Protein AF-A0A3P7IYS5-F1 (afdb_monomer_lite)

InterPro domains:
  IPR001278 Arginine-tRNA ligase [PTHR11956] (10-209)
  IPR014729 Rossmann-like alpha/beta/alpha sandwich fold [G3DSA:3.40.50.620] (6-211)
  IPR035684 Arginyl-tRNA synthetase, catalytic core domain [PF00750] (15-209)

Organism: Strongylus vulgaris (NCBI:txid40348)

Sequence (211 aa):
VRPSDSFWNTCSDVDKIRALTDCYVVANKQSKVDEDFRDKVRDTFATMEDCIENNEMSSPVLQLWRDIREISERHLKHFYNMLNIEFDRWQYESSYVTAARRLTAALLKDQIARVAPSGISVVDINGELEEYAVVRRSDHTTLYLSRELACILNRDELFHADRYLYVVDRAQRKHFEALRSILKRIGRVDLAEKVEHVPYGRVKGLSTRYS

pLDDT: mean 88.58, std 9.76, range [36.84, 97.81]

Secondary structure (DSSP, 8-state):
-PPPHHHHHHS-HHHHHHHHHHHHHHHHHHTTT-HHHHHHHHHHHHHHHHHHHTT-TTSHHHHHHHHHHHHHHHHHHHHHHHTT---S----GGGGHHHHHHHHHHHHHTTSSEE-TTS-EEEESTT-TTSEEEEE-TT--B-HHHHHHHHHHHHHHHH--S-EEEEEEGGGHHHHHHHHHHHHHTT-HHHHHHEEEEEEPPPTT--TT--

Foldseek 3Di:
DQPDPVCVVPDDLVVNVVVVVVVVVVLVVCCVPPPVSVVVVVVLQLVLLVCLLVVVCPDPSNVVVVSNVVSVVVVVVVVCVVVVHDDPDDDDLSVQFNVLLVVLVVCVVVVQWDQDPQQFIWGAAPPDPVRIDTQAHNSRGGDPLSSVLSVLVVCCVVPVDQADEAEEAPVCVVSLSNSLRSCVSVVNVVSSVRYHYDHDYDDPPDDPVVD

Radius of gyration: 19.3 Å; chains: 1; bounding box: 45×41×49 Å

Structure (mmCIF, N/CA/C/O backbone):
data_AF-A0A3P7IYS5-F1
#
_entry.id   AF-A0A3P7IYS5-F1
#
loop_
_atom_site.group_PDB
_atom_site.id
_atom_site.type_symbol
_atom_site.label_atom_id
_atom_site.label_alt_id
_atom_site.label_comp_id
_atom_site.label_asym_id
_atom_site.label_entity_id
_atom_site.label_seq_id
_atom_site.pdbx_PDB_ins_code
_atom_site.Cartn_x
_atom_site.Cartn_y
_atom_site.Cartn_z
_atom_site.occupancy
_atom_site.B_iso_or_equiv
_atom_site.auth_seq_id
_atom_site.auth_comp_id
_atom_site.auth_asym_id
_atom_site.auth_atom_id
_atom_site.pdbx_PDB_model_num
ATOM 1 N N . VAL A 1 1 ? 18.835 10.222 -7.347 1.00 55.09 1 VAL A N 1
ATOM 2 C CA . VAL A 1 1 ? 19.530 10.607 -8.596 1.00 55.09 1 VAL A CA 1
ATOM 3 C C . VAL A 1 1 ? 18.527 10.451 -9.724 1.00 55.09 1 VAL A C 1
ATOM 5 O O . VAL A 1 1 ? 18.041 9.346 -9.913 1.00 55.09 1 VAL A O 1
ATOM 8 N N . ARG A 1 2 ? 18.113 11.547 -10.365 1.00 65.69 2 ARG A N 1
ATOM 9 C CA . ARG A 1 2 ? 17.244 11.519 -11.554 1.00 65.69 2 ARG A CA 1
ATOM 10 C C . ARG A 1 2 ? 18.162 11.446 -12.787 1.00 65.69 2 ARG A C 1
ATOM 12 O O . ARG A 1 2 ? 19.151 12.181 -12.791 1.00 65.69 2 ARG A O 1
ATOM 19 N N . PRO A 1 3 ? 17.890 10.598 -13.795 1.00 68.50 3 PRO A N 1
ATOM 20 C CA . PRO A 1 3 ? 18.587 10.673 -15.080 1.00 68.50 3 PRO A CA 1
ATOM 21 C C . PRO A 1 3 ? 18.454 12.075 -15.702 1.00 68.50 3 PRO A C 1
ATOM 23 O O . PRO A 1 3 ? 17.479 12.773 -15.432 1.00 68.50 3 PRO A O 1
ATOM 26 N N . SER A 1 4 ? 19.419 12.511 -16.515 1.00 75.44 4 SER A N 1
ATOM 27 C CA . SER A 1 4 ? 19.348 13.842 -17.140 1.00 75.44 4 SER A CA 1
ATOM 28 C C . SER A 1 4 ? 18.124 13.970 -18.055 1.00 75.44 4 SER A C 1
ATOM 30 O O . SER A 1 4 ? 17.686 12.988 -18.653 1.00 75.44 4 SER A O 1
ATOM 32 N N . ASP A 1 5 ? 17.593 15.184 -18.218 1.00 74.81 5 ASP A N 1
ATOM 33 C CA . ASP A 1 5 ? 16.421 15.409 -19.080 1.00 74.81 5 ASP A CA 1
ATOM 34 C C . ASP A 1 5 ? 16.696 15.039 -20.547 1.00 74.81 5 ASP A C 1
ATOM 36 O O . ASP A 1 5 ? 15.818 14.538 -21.244 1.00 74.81 5 ASP A O 1
ATOM 40 N N . SER A 1 6 ? 17.945 15.198 -21.000 1.00 74.62 6 SER A N 1
ATOM 41 C CA . SER A 1 6 ? 18.384 14.749 -22.327 1.00 74.62 6 SER A CA 1
ATOM 42 C C . SER A 1 6 ? 18.251 13.229 -22.496 1.00 74.62 6 SER A C 1
ATOM 44 O O . SER A 1 6 ? 17.664 12.766 -23.475 1.00 74.62 6 SER A O 1
ATOM 46 N N . PHE A 1 7 ? 18.705 12.445 -21.510 1.00 79.25 7 PHE A N 1
ATOM 47 C CA . PHE A 1 7 ? 18.518 10.990 -21.494 1.00 79.25 7 PHE A CA 1
ATOM 48 C C . PHE A 1 7 ? 17.026 10.629 -21.439 1.00 79.25 7 PHE A C 1
ATOM 50 O O . PHE A 1 7 ? 16.536 9.804 -22.209 1.00 79.25 7 PHE A O 1
ATOM 57 N N . TRP A 1 8 ? 16.275 11.298 -20.563 1.00 77.81 8 TRP A N 1
ATOM 58 C CA . TRP A 1 8 ? 14.856 11.023 -20.359 1.00 77.81 8 TRP A CA 1
ATOM 59 C C . TRP A 1 8 ? 14.007 11.259 -21.612 1.00 77.81 8 TRP A C 1
ATOM 61 O O . TRP A 1 8 ? 13.049 10.530 -21.851 1.00 77.81 8 TRP A O 1
ATOM 71 N N . ASN A 1 9 ? 14.359 12.235 -22.444 1.00 77.88 9 ASN A N 1
ATOM 72 C CA . ASN A 1 9 ? 13.570 12.569 -23.629 1.00 77.88 9 ASN A CA 1
ATOM 73 C C . ASN A 1 9 ? 13.948 11.759 -24.879 1.00 77.88 9 ASN A C 1
ATOM 75 O O . ASN A 1 9 ? 13.177 11.741 -25.833 1.00 77.88 9 ASN A O 1
ATOM 79 N N . THR A 1 10 ? 15.099 11.080 -24.886 1.00 79.38 10 THR A N 1
ATOM 80 C CA . THR A 1 10 ? 15.628 10.389 -26.080 1.00 79.38 10 THR A CA 1
ATOM 81 C C . THR A 1 10 ? 15.617 8.864 -25.981 1.00 79.38 10 THR A C 1
ATOM 83 O O . THR A 1 10 ? 15.619 8.186 -27.006 1.00 79.38 10 THR A O 1
ATOM 86 N N . CYS A 1 11 ? 15.583 8.305 -24.770 1.00 79.25 11 CYS A N 1
ATOM 87 C CA . CYS A 1 11 ? 15.654 6.860 -24.554 1.00 79.25 11 CYS A CA 1
ATOM 88 C C . CYS A 1 11 ? 14.301 6.141 -24.677 1.00 79.25 11 CYS A C 1
ATOM 90 O O . CYS A 1 11 ? 13.237 6.732 -24.478 1.00 79.25 11 CYS A O 1
ATOM 92 N N . SER A 1 12 ? 14.346 4.832 -24.954 1.00 84.94 12 SER A N 1
ATOM 93 C CA . SER A 1 12 ? 13.158 3.970 -24.951 1.00 84.94 12 SER A CA 1
ATOM 94 C C . SER A 1 12 ? 12.599 3.777 -23.533 1.00 84.94 12 SER A C 1
ATOM 96 O O . SER A 1 12 ? 13.316 3.943 -22.543 1.00 84.94 12 SER A O 1
ATOM 98 N N . ASP A 1 13 ? 11.331 3.371 -23.409 1.00 83.25 13 ASP A N 1
ATOM 99 C CA . ASP A 1 13 ? 10.724 3.062 -22.102 1.00 83.25 13 ASP A CA 1
ATOM 100 C C . ASP A 1 13 ? 11.500 1.957 -21.353 1.00 83.25 13 ASP A C 1
ATOM 102 O O . ASP A 1 13 ? 11.668 2.031 -20.136 1.00 83.25 13 ASP A O 1
ATOM 106 N N . VAL A 1 14 ? 12.051 0.972 -22.073 1.00 84.62 14 VAL A N 1
ATOM 107 C CA . VAL A 1 14 ? 12.866 -0.108 -21.488 1.00 84.62 14 VAL A CA 1
ATOM 108 C C . VAL A 1 14 ? 14.170 0.435 -20.900 1.00 84.62 14 VAL A C 1
ATOM 110 O O . VAL A 1 14 ? 14.548 0.060 -19.789 1.00 84.62 14 VAL A O 1
ATOM 113 N N . ASP A 1 15 ? 14.845 1.343 -21.605 1.00 87.38 15 ASP A N 1
ATOM 114 C CA . ASP A 1 15 ? 16.095 1.945 -21.128 1.00 87.38 15 ASP A CA 1
ATOM 115 C C . ASP A 1 15 ? 15.858 2.853 -19.917 1.00 87.38 15 ASP A C 1
ATOM 117 O O . ASP A 1 15 ? 16.645 2.843 -18.968 1.00 87.38 15 ASP A O 1
ATOM 121 N N . LYS A 1 16 ? 14.731 3.576 -19.894 1.00 87.81 16 LYS A N 1
ATOM 122 C CA . LYS A 1 16 ? 14.312 4.361 -18.724 1.00 87.81 16 LYS A CA 1
ATOM 123 C C . LYS A 1 16 ? 14.072 3.467 -17.512 1.00 87.81 16 LYS A C 1
ATOM 125 O O . LYS A 1 16 ? 14.557 3.780 -16.430 1.00 87.81 16 LYS A O 1
ATOM 130 N N . ILE A 1 17 ? 13.381 2.337 -17.679 1.00 87.31 17 ILE A N 1
ATOM 131 C CA . ILE A 1 17 ? 13.124 1.383 -16.585 1.00 87.31 17 ILE A CA 1
ATOM 132 C C . ILE A 1 17 ? 14.425 0.772 -16.053 1.00 87.31 17 ILE A C 1
ATOM 134 O O . ILE A 1 17 ? 14.589 0.646 -14.836 1.00 87.31 17 ILE A O 1
ATOM 138 N N . ARG A 1 18 ? 15.381 0.446 -16.930 1.00 87.69 18 ARG A N 1
ATOM 139 C CA . ARG A 1 18 ? 16.719 -0.007 -16.511 1.00 87.69 18 ARG A CA 1
ATOM 140 C C . ARG A 1 18 ? 17.441 1.062 -15.694 1.00 87.69 18 ARG A C 1
ATOM 142 O O . ARG A 1 18 ? 17.847 0.784 -14.572 1.00 87.69 18 ARG A O 1
ATOM 149 N N . ALA A 1 19 ? 17.491 2.300 -16.185 1.00 88.31 19 ALA A N 1
ATOM 150 C CA . ALA A 1 19 ? 18.117 3.403 -15.456 1.00 88.31 19 ALA A CA 1
ATOM 151 C C . ALA A 1 19 ? 17.454 3.662 -14.088 1.00 88.31 19 ALA A C 1
ATOM 153 O O . ALA A 1 19 ? 18.141 3.930 -13.101 1.00 88.31 19 ALA A O 1
ATOM 154 N N . LEU A 1 20 ? 16.123 3.548 -13.998 1.00 89.19 20 LEU A N 1
ATOM 155 C CA . LEU A 1 20 ? 15.392 3.638 -12.729 1.00 89.19 20 LEU A CA 1
ATOM 156 C C . LEU A 1 20 ? 15.755 2.493 -11.774 1.00 89.19 20 LEU A C 1
ATOM 158 O O . LEU A 1 20 ? 15.897 2.719 -10.571 1.00 89.19 20 LEU A O 1
ATOM 162 N N . THR A 1 21 ? 15.950 1.285 -12.305 1.00 87.81 21 THR A N 1
ATOM 163 C CA . THR A 1 21 ? 16.401 0.118 -11.532 1.00 87.81 21 THR A CA 1
ATOM 164 C C . THR A 1 21 ? 17.802 0.347 -10.961 1.00 87.81 21 THR A C 1
ATOM 166 O O . THR A 1 21 ? 18.026 0.120 -9.771 1.00 87.81 21 THR A O 1
ATOM 169 N N . ASP A 1 22 ? 18.724 0.893 -11.754 1.00 88.44 22 ASP A N 1
ATOM 170 C CA . ASP A 1 22 ? 20.076 1.229 -11.294 1.00 88.44 22 ASP A CA 1
ATOM 171 C C . ASP A 1 22 ? 20.045 2.310 -10.207 1.00 88.44 22 ASP A C 1
ATOM 173 O O . ASP A 1 22 ? 20.678 2.178 -9.153 1.00 88.44 22 ASP A O 1
ATOM 177 N N . CYS A 1 23 ? 19.234 3.355 -10.411 1.00 88.44 23 CYS A N 1
ATOM 178 C CA . CYS A 1 23 ? 19.017 4.401 -9.415 1.00 88.44 23 CYS A CA 1
ATOM 179 C C . CYS A 1 23 ? 18.471 3.829 -8.099 1.00 88.44 23 CYS A C 1
ATOM 181 O O . CYS A 1 23 ? 18.906 4.249 -7.026 1.00 88.44 23 CYS A O 1
ATOM 183 N N . TYR A 1 24 ? 17.559 2.854 -8.165 1.00 87.62 24 TYR A N 1
ATOM 184 C CA . TYR A 1 24 ? 17.029 2.155 -6.994 1.00 87.62 24 TYR A CA 1
ATOM 185 C C . TYR A 1 24 ? 18.118 1.369 -6.248 1.00 87.62 24 TYR A C 1
ATOM 187 O O . TYR A 1 24 ? 18.189 1.427 -5.018 1.00 87.62 24 TYR A O 1
ATOM 195 N N . VAL A 1 25 ? 19.010 0.671 -6.959 1.00 88.88 25 VAL A N 1
ATOM 196 C CA . VAL A 1 25 ? 20.136 -0.051 -6.340 1.00 88.88 25 VAL A CA 1
ATOM 197 C C . VAL A 1 25 ? 21.086 0.917 -5.632 1.00 88.88 25 VAL A C 1
ATOM 199 O O . VAL A 1 25 ? 21.465 0.670 -4.483 1.00 88.88 25 VAL A O 1
ATOM 202 N N . VAL A 1 26 ? 21.439 2.031 -6.277 1.00 89.94 26 VAL A N 1
ATOM 203 C CA . VAL A 1 26 ? 22.302 3.068 -5.687 1.00 89.94 26 VAL A CA 1
ATOM 204 C C . VAL A 1 26 ? 21.643 3.691 -4.456 1.00 89.94 26 VAL A C 1
ATOM 206 O O . VAL A 1 26 ? 22.261 3.739 -3.392 1.00 89.94 26 VAL A O 1
ATOM 209 N N . ALA A 1 27 ? 20.373 4.094 -4.557 1.00 89.44 27 ALA A N 1
ATOM 210 C CA . ALA A 1 27 ? 19.628 4.688 -3.448 1.00 89.44 27 ALA A CA 1
ATOM 211 C C . ALA A 1 27 ? 19.523 3.739 -2.241 1.00 89.44 27 ALA A C 1
ATOM 213 O O . ALA A 1 27 ? 19.708 4.166 -1.103 1.00 89.44 27 ALA A O 1
ATOM 214 N N . ASN A 1 28 ? 19.305 2.440 -2.469 1.00 87.81 28 ASN A N 1
ATOM 215 C CA . ASN A 1 28 ? 19.278 1.442 -1.396 1.00 87.81 28 ASN A CA 1
ATOM 216 C C . ASN A 1 28 ? 20.629 1.244 -0.709 1.00 87.81 28 ASN A C 1
ATOM 218 O O . ASN A 1 28 ? 20.665 0.951 0.486 1.00 87.81 28 ASN A O 1
ATOM 222 N N . LYS A 1 29 ? 21.740 1.341 -1.450 1.00 90.25 29 LYS A N 1
ATOM 223 C CA . LYS A 1 29 ? 23.082 1.285 -0.855 1.00 90.25 29 LYS A CA 1
ATOM 224 C C . LYS A 1 29 ? 23.323 2.526 0.006 1.00 90.25 29 LYS A C 1
ATOM 226 O O . LYS A 1 29 ? 23.694 2.369 1.165 1.00 90.25 29 LYS A O 1
ATOM 231 N N . GLN A 1 30 ? 23.016 3.715 -0.518 1.00 90.12 30 GLN A N 1
ATOM 232 C CA . GLN A 1 30 ? 23.165 4.986 0.201 1.00 90.12 30 GLN A CA 1
ATOM 233 C C . GLN A 1 30 ? 22.320 5.016 1.482 1.00 90.12 30 GLN A C 1
ATOM 235 O O . GLN A 1 30 ? 22.827 5.318 2.556 1.00 90.12 30 GLN A O 1
ATOM 240 N N . SER A 1 31 ? 21.061 4.577 1.402 1.00 88.81 31 SER A N 1
ATOM 241 C CA . SER A 1 31 ? 20.134 4.530 2.539 1.00 88.81 31 SER A CA 1
ATOM 242 C C . SER A 1 31 ? 20.607 3.654 3.707 1.00 88.81 31 SER A C 1
ATOM 244 O O . SER A 1 31 ? 20.029 3.747 4.786 1.00 88.81 31 SER A O 1
ATOM 246 N N . LYS A 1 32 ? 21.594 2.770 3.528 1.00 89.00 32 LYS A N 1
ATOM 247 C CA . LYS A 1 32 ? 22.133 1.948 4.626 1.00 89.00 32 LYS A CA 1
ATOM 248 C C . LYS A 1 32 ? 23.247 2.634 5.405 1.00 89.00 32 LYS A C 1
ATOM 250 O O . LYS A 1 32 ? 23.529 2.204 6.518 1.00 89.00 32 LYS A O 1
ATOM 255 N N . VAL A 1 33 ? 23.900 3.625 4.805 1.00 92.69 33 VAL A N 1
ATOM 256 C CA . VAL A 1 33 ? 25.143 4.212 5.324 1.00 92.69 33 VAL A CA 1
ATOM 257 C C . VAL A 1 33 ? 25.028 5.707 5.608 1.00 92.69 33 VAL A C 1
ATOM 259 O O . VAL A 1 33 ? 25.831 6.226 6.371 1.00 92.69 33 VAL A O 1
ATOM 262 N N . ASP A 1 34 ? 24.041 6.386 5.024 1.00 93.69 34 ASP A N 1
ATOM 263 C CA . ASP A 1 34 ? 23.877 7.838 5.087 1.00 93.69 34 ASP A CA 1
ATOM 264 C C . ASP A 1 34 ? 22.526 8.191 5.733 1.00 93.69 34 ASP A C 1
ATOM 266 O O . ASP A 1 34 ? 21.453 7.890 5.198 1.00 93.69 34 ASP A O 1
ATOM 270 N N . GLU A 1 35 ? 22.584 8.775 6.930 1.00 92.88 35 GLU A N 1
ATOM 271 C CA . GLU A 1 35 ? 21.407 9.179 7.700 1.00 92.88 35 GLU A CA 1
ATOM 272 C C . GLU A 1 35 ? 20.718 10.411 7.114 1.00 92.88 35 GLU A C 1
ATOM 274 O O . GLU A 1 35 ? 19.506 10.365 6.903 1.00 92.88 35 GLU A O 1
ATOM 279 N N . ASP A 1 36 ? 21.481 11.430 6.717 1.00 93.88 36 ASP A N 1
ATOM 280 C CA . ASP A 1 36 ? 20.956 12.637 6.070 1.00 93.88 36 ASP A CA 1
ATOM 281 C C . ASP A 1 36 ? 20.210 12.296 4.776 1.00 93.88 36 ASP A C 1
ATOM 283 O O . ASP A 1 36 ? 19.187 12.898 4.439 1.00 93.88 36 ASP A O 1
ATOM 287 N N . PHE A 1 37 ? 20.708 11.309 4.026 1.00 91.62 37 PHE A N 1
ATOM 288 C CA . PHE A 1 37 ? 20.013 10.802 2.848 1.00 91.62 37 PHE A CA 1
ATOM 289 C C . PHE A 1 37 ? 18.669 10.159 3.208 1.00 91.62 37 PHE A C 1
ATOM 291 O O . PHE A 1 37 ? 17.676 10.406 2.519 1.00 91.62 37 PHE A O 1
ATOM 298 N N . ARG A 1 38 ? 18.606 9.354 4.278 1.00 91.06 38 ARG A N 1
ATOM 299 C CA . ARG A 1 38 ? 17.346 8.740 4.737 1.00 91.06 38 ARG A CA 1
ATOM 300 C C . ARG A 1 38 ? 16.329 9.787 5.169 1.00 91.06 38 ARG A C 1
ATOM 302 O O . ARG A 1 38 ? 15.160 9.660 4.803 1.00 91.06 38 ARG A O 1
ATOM 309 N N . ASP A 1 39 ? 16.765 10.806 5.901 1.00 90.56 39 ASP A N 1
ATOM 310 C CA . ASP A 1 39 ? 15.886 11.884 6.348 1.00 90.56 39 ASP A CA 1
ATOM 311 C C . ASP A 1 39 ? 15.339 12.674 5.157 1.00 90.56 39 ASP A C 1
ATOM 313 O O . ASP A 1 39 ? 14.125 12.816 5.027 1.00 90.56 39 ASP A O 1
ATOM 317 N N . LYS A 1 40 ? 16.188 13.032 4.185 1.00 91.69 40 LYS A N 1
ATOM 318 C CA . LYS A 1 40 ? 15.736 13.670 2.935 1.00 91.69 40 LYS A CA 1
ATOM 319 C C . LYS A 1 40 ? 14.719 12.825 2.172 1.00 91.69 40 LYS A C 1
ATOM 321 O O . LYS A 1 40 ? 13.771 13.372 1.611 1.00 91.69 40 LYS A O 1
ATOM 326 N N . VAL A 1 41 ? 14.899 11.502 2.122 1.00 90.81 41 VAL A N 1
ATOM 327 C CA . VAL A 1 41 ? 13.937 10.591 1.478 1.00 90.81 41 VAL A CA 1
ATOM 328 C C . VAL A 1 41 ? 12.599 10.600 2.219 1.00 90.81 41 VAL A C 1
ATOM 330 O O . VAL A 1 41 ? 11.556 10.678 1.566 1.00 90.81 41 VAL A O 1
ATOM 333 N N . ARG A 1 42 ? 12.617 10.550 3.556 1.00 88.88 42 ARG A N 1
ATOM 334 C CA . ARG A 1 42 ? 11.405 10.623 4.384 1.00 88.88 42 ARG A CA 1
ATOM 335 C C . ARG A 1 42 ? 10.666 11.942 4.162 1.00 88.88 42 ARG A C 1
ATOM 337 O O . ARG A 1 42 ? 9.476 11.916 3.860 1.00 88.88 42 ARG A O 1
ATOM 344 N N . ASP A 1 43 ? 11.376 13.062 4.219 1.00 91.19 43 ASP A N 1
ATOM 345 C CA . ASP A 1 43 ? 10.795 14.400 4.076 1.00 91.19 43 ASP A CA 1
ATOM 346 C C . ASP A 1 43 ? 10.244 14.630 2.661 1.00 91.19 43 ASP A C 1
ATOM 348 O O . ASP A 1 43 ? 9.160 15.191 2.482 1.00 91.19 43 ASP A O 1
ATOM 352 N N . THR A 1 44 ? 10.947 14.123 1.640 1.00 91.56 44 THR A N 1
ATOM 353 C CA . THR A 1 44 ? 10.467 14.149 0.250 1.00 91.56 44 THR A CA 1
ATOM 354 C C . THR A 1 44 ? 9.174 13.350 0.110 1.00 91.56 44 THR A C 1
ATOM 356 O O . THR A 1 44 ? 8.226 13.822 -0.512 1.00 91.56 44 THR A O 1
ATOM 359 N N . PHE A 1 45 ? 9.107 12.152 0.697 1.00 90.94 45 PHE A N 1
ATOM 360 C CA . PHE A 1 45 ? 7.914 11.308 0.637 1.00 90.94 45 PHE A CA 1
ATOM 361 C C . PHE A 1 45 ? 6.719 11.934 1.367 1.00 90.94 45 PHE A C 1
ATOM 363 O O . PHE A 1 45 ? 5.616 11.934 0.821 1.00 90.94 45 PHE A O 1
ATOM 370 N N . ALA A 1 46 ? 6.940 12.514 2.549 1.00 89.25 46 ALA A N 1
ATOM 371 C CA . ALA A 1 46 ? 5.908 13.241 3.284 1.00 89.25 46 ALA A CA 1
ATOM 372 C C . ALA A 1 46 ? 5.362 14.419 2.465 1.00 89.25 46 ALA A C 1
ATOM 374 O O . ALA A 1 46 ? 4.156 14.504 2.237 1.00 89.25 46 ALA A O 1
ATOM 375 N N . THR A 1 47 ? 6.259 15.235 1.902 1.00 91.38 47 THR A N 1
ATOM 376 C CA . THR A 1 47 ? 5.896 16.358 1.024 1.00 91.38 47 THR A CA 1
ATOM 377 C C . THR A 1 47 ? 5.081 15.893 -0.185 1.00 91.38 47 THR A C 1
ATOM 379 O O . THR A 1 47 ? 4.092 16.522 -0.553 1.00 91.38 47 THR A O 1
ATOM 382 N N . MET A 1 48 ? 5.460 14.773 -0.810 1.00 91.38 48 MET A N 1
ATOM 383 C CA . MET A 1 48 ? 4.711 14.219 -1.940 1.00 91.38 48 MET A CA 1
ATOM 384 C C . MET A 1 48 ? 3.283 13.826 -1.553 1.00 91.38 48 MET A C 1
ATOM 386 O O . MET A 1 48 ? 2.359 14.115 -2.311 1.00 91.38 48 MET A O 1
ATOM 390 N N . GLU A 1 49 ? 3.088 13.164 -0.408 1.00 89.12 49 GLU A N 1
ATOM 391 C CA . GLU A 1 49 ? 1.741 12.816 0.054 1.00 89.12 49 GLU A CA 1
ATOM 392 C C . GLU A 1 49 ? 0.898 14.059 0.371 1.00 89.12 49 GLU A C 1
ATOM 394 O O . GLU A 1 49 ? -0.284 14.080 0.031 1.00 89.12 49 GLU A O 1
ATOM 399 N N . ASP A 1 50 ? 1.496 15.089 0.972 1.00 88.81 50 ASP A N 1
ATOM 400 C CA . ASP A 1 50 ? 0.807 16.345 1.289 1.00 88.81 50 ASP A CA 1
ATOM 401 C C . ASP A 1 50 ? 0.372 17.081 0.021 1.00 88.81 50 ASP A C 1
ATOM 403 O O . ASP A 1 50 ? -0.776 17.510 -0.093 1.00 88.81 50 ASP A O 1
ATOM 407 N N . CYS A 1 51 ? 1.246 17.154 -0.983 1.00 89.81 51 CYS A N 1
ATOM 408 C CA . CYS A 1 51 ? 0.884 17.709 -2.281 1.00 89.81 51 CYS A CA 1
ATOM 409 C C . CYS A 1 51 ? -0.226 16.892 -2.967 1.00 89.81 51 CYS A C 1
ATOM 411 O O . CYS A 1 51 ? -1.126 17.479 -3.564 1.00 89.81 51 CYS A O 1
ATOM 413 N N . ILE A 1 52 ? -0.208 15.555 -2.872 1.00 86.94 52 ILE A N 1
ATOM 414 C CA . ILE A 1 52 ? -1.292 14.706 -3.401 1.00 86.94 52 ILE A CA 1
ATOM 415 C C . ILE A 1 52 ? -2.614 15.009 -2.685 1.00 86.94 52 ILE A C 1
ATOM 417 O O . ILE A 1 52 ? -3.647 15.130 -3.341 1.00 86.94 52 ILE A O 1
ATOM 421 N N . GLU A 1 53 ? -2.597 15.154 -1.359 1.00 85.25 53 GLU A N 1
ATOM 422 C CA . GLU A 1 53 ? -3.797 15.464 -0.578 1.00 85.25 53 GLU A CA 1
ATOM 423 C C . GLU A 1 53 ? -4.381 16.839 -0.925 1.00 85.25 53 GLU A C 1
ATOM 425 O O . GLU A 1 53 ? -5.597 16.962 -1.078 1.00 85.25 53 GLU A O 1
ATOM 430 N N . ASN A 1 54 ? -3.521 17.841 -1.113 1.00 86.81 54 ASN A N 1
ATOM 431 C CA . ASN A 1 54 ? -3.911 19.211 -1.454 1.00 86.81 54 ASN A CA 1
ATOM 432 C C . ASN A 1 54 ? -4.132 19.432 -2.962 1.00 86.81 54 ASN A C 1
ATOM 434 O O . ASN A 1 54 ? -4.438 20.546 -3.383 1.00 86.81 54 ASN A O 1
ATOM 438 N N . ASN A 1 55 ? -4.004 18.382 -3.785 1.00 84.69 55 ASN A N 1
ATOM 439 C CA . ASN A 1 55 ? -4.102 18.443 -5.247 1.00 84.69 55 ASN A CA 1
ATOM 440 C C . ASN A 1 55 ? -3.070 19.396 -5.904 1.00 84.69 55 ASN A C 1
ATOM 442 O O . ASN A 1 55 ? -3.295 19.958 -6.979 1.00 84.69 55 ASN A O 1
ATOM 446 N N . GLU A 1 56 ? -1.904 19.559 -5.279 1.00 87.38 56 GLU A N 1
ATOM 447 C CA . GLU A 1 56 ? -0.798 20.409 -5.724 1.00 87.38 56 GLU A CA 1
ATOM 448 C C . GLU A 1 56 ? 0.192 19.628 -6.601 1.00 87.38 56 GLU A C 1
ATOM 450 O O . GLU A 1 56 ? 1.297 19.267 -6.204 1.00 87.38 56 GLU A O 1
ATOM 455 N N . MET A 1 57 ? -0.197 19.360 -7.846 1.00 81.56 57 MET A N 1
ATOM 456 C CA . MET A 1 57 ? 0.560 18.469 -8.741 1.00 81.56 57 MET A CA 1
ATOM 457 C C . MET A 1 57 ? 1.698 19.151 -9.527 1.00 81.56 57 MET A C 1
ATOM 459 O O . MET A 1 57 ? 2.251 18.550 -10.450 1.00 81.56 57 MET A O 1
ATOM 463 N N . SER A 1 58 ? 2.040 20.404 -9.211 1.00 84.00 58 SER A N 1
ATOM 464 C CA . SER A 1 58 ? 2.982 21.227 -9.990 1.00 84.00 58 SER A CA 1
ATOM 465 C C . SER A 1 58 ? 4.457 21.003 -9.643 1.00 84.00 58 SER A C 1
ATOM 467 O O . SER A 1 58 ? 5.322 21.390 -10.429 1.00 84.00 58 SER A O 1
ATOM 469 N N . SER A 1 59 ? 4.765 20.362 -8.510 1.00 87.81 59 SER A N 1
ATOM 470 C CA . SER A 1 59 ? 6.147 20.126 -8.075 1.00 87.81 59 SER A CA 1
ATOM 471 C C . SER A 1 59 ? 6.935 19.263 -9.078 1.00 87.81 59 SER A C 1
ATOM 473 O O . SER A 1 59 ? 6.431 18.217 -9.503 1.00 87.81 59 SER A O 1
ATOM 475 N N . PRO A 1 60 ? 8.202 19.605 -9.402 1.00 86.38 60 PRO A N 1
ATOM 476 C CA . PRO A 1 60 ? 9.061 18.788 -10.266 1.00 86.38 60 PRO A CA 1
ATOM 477 C C . PRO A 1 60 ? 9.225 17.336 -9.792 1.00 86.38 60 PRO A C 1
ATOM 479 O O . PRO A 1 60 ? 9.429 16.432 -10.603 1.00 86.38 60 PRO A O 1
ATOM 482 N N . VAL A 1 61 ? 9.125 17.100 -8.478 1.00 87.69 61 VAL A N 1
ATOM 483 C CA . VAL A 1 61 ? 9.197 15.756 -7.884 1.00 87.69 61 VAL A CA 1
ATOM 484 C C . VAL A 1 61 ? 7.957 14.936 -8.242 1.00 87.69 61 VAL A C 1
ATOM 486 O O . VAL A 1 61 ? 8.078 13.777 -8.637 1.00 87.69 61 VAL A O 1
ATOM 489 N N . LEU A 1 62 ? 6.766 15.538 -8.160 1.00 89.25 62 LEU A N 1
ATOM 490 C CA . LEU A 1 62 ? 5.517 14.874 -8.532 1.00 89.25 62 LEU A CA 1
ATOM 491 C C . LEU A 1 62 ? 5.400 14.665 -10.040 1.00 89.25 62 LEU A C 1
ATOM 493 O O . LEU A 1 62 ? 4.884 13.634 -10.461 1.00 89.25 62 LEU A O 1
ATOM 497 N N . GLN A 1 63 ? 5.911 15.597 -10.847 1.00 88.56 63 GLN A N 1
ATOM 498 C CA . GLN A 1 63 ? 6.003 15.413 -12.297 1.00 88.56 63 GLN A CA 1
ATOM 499 C C . GLN A 1 63 ? 6.865 14.195 -12.636 1.00 88.56 63 GLN A C 1
ATOM 501 O O . GLN A 1 63 ? 6.393 13.284 -13.308 1.00 88.56 63 GLN A O 1
ATOM 506 N N . LEU A 1 64 ? 8.073 14.105 -12.067 1.00 87.62 64 LEU A N 1
ATOM 507 C CA . LEU A 1 64 ? 8.933 12.935 -12.254 1.00 87.62 64 LEU A CA 1
ATOM 508 C C . LEU A 1 64 ? 8.246 11.638 -11.801 1.00 87.62 64 LEU A C 1
ATOM 510 O O . LEU A 1 64 ? 8.332 10.620 -12.483 1.00 87.62 64 LEU A O 1
ATOM 514 N N . TRP A 1 65 ? 7.566 11.658 -10.653 1.00 90.50 65 TRP A N 1
ATOM 515 C CA . TRP A 1 65 ? 6.824 10.497 -10.159 1.00 90.50 65 TRP A CA 1
ATOM 516 C C . TRP A 1 65 ? 5.722 10.054 -11.133 1.00 90.50 65 TRP A C 1
ATOM 518 O O . TRP A 1 65 ? 5.577 8.854 -11.383 1.00 90.50 65 TRP A O 1
ATOM 528 N N . ARG A 1 66 ? 4.974 11.002 -11.713 1.00 89.06 66 ARG A N 1
ATOM 529 C CA . ARG A 1 66 ? 3.956 10.717 -12.734 1.00 89.06 66 ARG A CA 1
ATOM 530 C C . ARG A 1 66 ? 4.576 10.103 -13.979 1.00 89.06 66 ARG A C 1
ATOM 532 O O . ARG A 1 66 ? 4.102 9.057 -14.409 1.00 89.06 66 ARG A O 1
ATOM 539 N N . ASP A 1 67 ? 5.662 10.681 -14.484 1.00 88.31 67 ASP A N 1
ATOM 540 C CA . ASP A 1 67 ? 6.349 10.166 -15.669 1.00 88.31 67 ASP A CA 1
ATOM 541 C C . ASP A 1 67 ? 6.832 8.725 -15.444 1.00 88.31 67 ASP A C 1
ATOM 543 O O . ASP A 1 67 ? 6.604 7.843 -16.272 1.00 88.31 67 ASP A O 1
ATOM 547 N N . ILE A 1 68 ? 7.450 8.459 -14.284 1.00 89.75 68 ILE A N 1
ATOM 548 C CA . ILE A 1 68 ? 7.887 7.112 -13.886 1.00 89.75 68 ILE A CA 1
ATOM 549 C C . ILE A 1 68 ? 6.700 6.145 -13.863 1.00 89.75 68 ILE A C 1
ATOM 551 O O . ILE A 1 68 ? 6.805 5.024 -14.371 1.00 89.75 68 ILE A O 1
ATOM 555 N N . ARG A 1 69 ? 5.574 6.561 -13.275 1.00 89.81 69 ARG A N 1
ATOM 556 C CA . ARG A 1 69 ? 4.368 5.736 -13.179 1.00 89.81 69 ARG A CA 1
ATOM 557 C C . ARG A 1 69 ? 3.792 5.424 -14.558 1.00 89.81 69 ARG A C 1
ATOM 559 O O . ARG A 1 69 ? 3.487 4.265 -14.818 1.00 89.81 69 ARG A O 1
ATOM 566 N N . GLU A 1 70 ? 3.674 6.419 -15.431 1.00 90.31 70 GLU A N 1
ATOM 567 C CA . GLU A 1 70 ? 3.135 6.252 -16.784 1.00 90.31 70 GLU A CA 1
ATOM 568 C C . GLU A 1 70 ? 4.001 5.303 -17.623 1.00 90.31 70 GLU A C 1
ATOM 570 O O . GLU A 1 70 ? 3.476 4.388 -18.258 1.00 90.31 70 GLU A O 1
ATOM 575 N N . ILE A 1 71 ? 5.329 5.452 -17.572 1.00 91.19 71 ILE A N 1
ATOM 576 C CA . ILE A 1 71 ? 6.266 4.547 -18.258 1.00 91.19 71 ILE A CA 1
ATOM 577 C C . ILE A 1 71 ? 6.148 3.119 -17.711 1.00 91.19 71 ILE A C 1
ATOM 579 O O . ILE A 1 71 ? 6.071 2.159 -18.480 1.00 91.19 71 ILE A O 1
ATOM 583 N N . SER A 1 72 ? 6.099 2.970 -16.384 1.00 90.44 72 SER A N 1
ATOM 584 C CA . SER A 1 72 ? 5.967 1.659 -15.734 1.00 90.44 72 SER A CA 1
ATOM 585 C C . SER A 1 72 ? 4.657 0.974 -16.119 1.00 90.44 72 SER A C 1
ATOM 587 O O . SER A 1 72 ? 4.639 -0.218 -16.417 1.00 90.44 72 SER A O 1
ATOM 589 N N . GLU A 1 73 ? 3.560 1.726 -16.164 1.00 91.31 73 GLU A N 1
ATOM 590 C CA . GLU A 1 73 ? 2.257 1.218 -16.577 1.00 91.31 73 GLU A CA 1
ATOM 591 C C . GLU A 1 73 ? 2.246 0.778 -18.041 1.00 91.31 73 GLU A C 1
ATOM 593 O O . GLU A 1 73 ? 1.780 -0.324 -18.332 1.00 91.31 73 GLU A O 1
ATOM 598 N N . ARG A 1 74 ? 2.780 1.593 -18.964 1.00 90.75 74 ARG A N 1
ATOM 599 C CA . ARG A 1 74 ? 2.885 1.210 -20.383 1.00 90.75 74 ARG A CA 1
ATOM 600 C C . ARG A 1 74 ? 3.674 -0.083 -20.550 1.00 90.75 74 ARG A C 1
ATOM 602 O O . ARG A 1 74 ? 3.241 -0.977 -21.276 1.00 90.75 74 ARG A O 1
ATOM 609 N N . HIS A 1 75 ? 4.799 -0.200 -19.847 1.00 90.56 75 HIS A N 1
ATOM 610 C CA . HIS A 1 75 ? 5.621 -1.401 -19.880 1.00 90.56 75 HIS A CA 1
ATOM 611 C C . HIS A 1 75 ? 4.886 -2.630 -19.333 1.00 90.56 75 HIS A C 1
ATOM 613 O O . HIS A 1 75 ? 4.887 -3.676 -19.981 1.00 90.56 75 HIS A O 1
ATOM 619 N N . LEU A 1 76 ? 4.207 -2.507 -18.187 1.00 91.50 76 LEU A N 1
ATOM 620 C CA . LEU A 1 76 ? 3.427 -3.602 -17.607 1.00 91.50 76 LEU A CA 1
ATOM 621 C C . LEU A 1 76 ? 2.267 -4.018 -18.517 1.00 91.50 76 LEU A C 1
ATOM 623 O O . LEU A 1 76 ? 2.077 -5.209 -18.738 1.00 91.50 76 LEU A O 1
ATOM 627 N N . LYS A 1 77 ? 1.523 -3.064 -19.091 1.00 92.38 77 LYS A N 1
ATOM 628 C CA . LYS A 1 77 ? 0.448 -3.348 -20.055 1.00 92.38 77 LYS A CA 1
ATOM 629 C C . LYS A 1 77 ? 0.964 -4.132 -21.257 1.00 92.38 77 LYS A C 1
ATOM 631 O O . LYS A 1 77 ? 0.355 -5.126 -21.639 1.00 92.38 77 LYS A O 1
ATOM 636 N N . HIS A 1 78 ? 2.104 -3.724 -21.816 1.00 91.00 78 HIS A N 1
ATOM 637 C CA . HIS A 1 78 ? 2.739 -4.460 -22.906 1.00 91.00 78 HIS A CA 1
ATOM 638 C C . HIS A 1 78 ? 3.129 -5.884 -22.482 1.00 91.00 78 HIS A C 1
ATOM 640 O O . HIS A 1 78 ? 2.797 -6.839 -23.179 1.00 91.00 78 HIS A O 1
ATOM 646 N N . PHE A 1 79 ? 3.770 -6.033 -21.319 1.00 92.06 79 PHE A N 1
ATOM 647 C CA . PHE A 1 79 ? 4.189 -7.329 -20.785 1.00 92.06 79 PHE A CA 1
ATOM 648 C C . PHE A 1 79 ? 3.010 -8.287 -20.557 1.00 92.06 79 PHE A C 1
ATOM 650 O O . PHE A 1 79 ? 3.059 -9.433 -20.996 1.00 92.06 79 PHE A O 1
ATOM 657 N N . TYR A 1 80 ? 1.932 -7.829 -19.917 1.00 94.75 80 TYR A N 1
ATOM 658 C CA . TYR A 1 80 ? 0.751 -8.662 -19.681 1.00 94.75 80 TYR A CA 1
ATOM 659 C C . TYR A 1 80 ? 0.028 -9.031 -20.978 1.00 94.75 80 TYR A C 1
ATOM 661 O O . TYR A 1 80 ? -0.383 -10.179 -21.132 1.00 94.75 80 TYR A O 1
ATOM 669 N N . ASN A 1 81 ? -0.029 -8.118 -21.951 1.00 94.31 81 ASN A N 1
ATOM 670 C CA . ASN A 1 81 ? -0.596 -8.415 -23.263 1.00 94.31 81 ASN A CA 1
ATOM 671 C C . ASN A 1 81 ? 0.189 -9.513 -24.005 1.00 94.31 81 ASN A C 1
ATOM 673 O O . ASN A 1 81 ? -0.415 -10.365 -24.645 1.00 94.31 81 ASN A O 1
ATOM 677 N N . MET A 1 82 ? 1.522 -9.564 -23.874 1.00 95.25 82 MET A N 1
ATOM 678 C CA . MET A 1 82 ? 2.325 -10.671 -24.430 1.00 95.25 82 MET A CA 1
ATOM 679 C C . MET A 1 82 ? 1.967 -12.037 -23.826 1.00 95.25 82 MET A C 1
ATOM 681 O O . MET A 1 82 ? 2.190 -13.066 -24.459 1.00 95.25 82 MET A O 1
ATOM 685 N N . LEU A 1 83 ? 1.431 -12.049 -22.604 1.00 96.25 83 LEU A N 1
ATOM 686 C CA . LEU A 1 83 ? 0.967 -13.249 -21.910 1.00 96.25 83 LEU A CA 1
ATOM 687 C C . LEU A 1 83 ? -0.530 -13.519 -22.134 1.00 96.25 83 LEU A C 1
ATOM 689 O O . LEU A 1 83 ? -1.078 -14.411 -21.489 1.00 96.25 83 LEU A O 1
ATOM 693 N N . ASN A 1 84 ? -1.188 -12.766 -23.026 1.00 95.88 84 ASN A N 1
ATOM 694 C CA . ASN A 1 84 ? -2.640 -12.776 -23.231 1.00 95.88 84 ASN A CA 1
ATOM 695 C C . ASN A 1 84 ? -3.429 -12.527 -21.931 1.00 95.88 84 ASN A C 1
ATOM 697 O O . ASN A 1 84 ? -4.470 -13.139 -21.698 1.00 95.88 84 ASN A O 1
ATOM 701 N N . ILE A 1 85 ? -2.914 -11.645 -21.069 1.00 96.31 85 ILE A N 1
ATOM 702 C CA . ILE A 1 85 ? -3.572 -11.207 -19.837 1.00 96.31 85 ILE A CA 1
ATOM 703 C C . ILE A 1 85 ? -4.116 -9.796 -20.051 1.00 96.31 85 ILE A C 1
ATOM 705 O O . ILE A 1 85 ? -3.363 -8.867 -20.351 1.00 96.31 85 ILE A O 1
ATOM 709 N N . GLU A 1 86 ? -5.415 -9.634 -19.828 1.00 93.25 86 GLU A N 1
ATOM 710 C CA . GLU A 1 86 ? -6.113 -8.352 -19.844 1.00 93.25 86 GLU A CA 1
ATOM 711 C C . GLU A 1 86 ? -6.689 -8.057 -18.453 1.00 93.25 86 GLU A C 1
ATOM 713 O O . GLU A 1 86 ? -7.101 -8.966 -17.732 1.00 93.25 86 GLU A O 1
ATOM 718 N N . PHE A 1 87 ? -6.687 -6.782 -18.060 1.00 93.69 87 PHE A N 1
ATOM 719 C CA . PHE A 1 87 ? -7.269 -6.326 -16.800 1.00 93.69 87 PHE A CA 1
ATOM 720 C C . PHE A 1 87 ? -8.406 -5.355 -17.085 1.00 93.69 87 PHE A C 1
ATOM 722 O O . PHE A 1 87 ? -8.184 -4.344 -17.753 1.00 93.69 87 PHE A O 1
ATOM 729 N N . ASP A 1 88 ? -9.568 -5.585 -16.476 1.00 92.88 88 ASP A N 1
ATOM 730 C CA . ASP A 1 88 ? -10.717 -4.680 -16.592 1.00 92.88 88 ASP A CA 1
ATOM 731 C C . ASP A 1 88 ? -10.426 -3.292 -16.005 1.00 92.88 88 ASP A C 1
ATOM 733 O O . ASP A 1 88 ? -10.924 -2.272 -16.483 1.00 92.88 88 ASP A O 1
ATOM 737 N N . ARG A 1 89 ? -9.628 -3.237 -14.927 1.00 90.56 89 ARG A N 1
ATOM 738 C CA . ARG A 1 89 ? -9.262 -1.990 -14.247 1.00 90.56 89 ARG A CA 1
ATOM 739 C C . ARG A 1 89 ? -7.832 -2.008 -13.733 1.00 90.56 89 ARG A C 1
ATOM 741 O O . ARG A 1 89 ? -7.393 -2.958 -13.094 1.00 90.56 89 ARG A O 1
ATOM 748 N N . TRP A 1 90 ? -7.157 -0.878 -13.917 1.00 89.94 90 TRP A N 1
ATOM 749 C CA . TRP A 1 90 ? -5.877 -0.568 -13.289 1.00 89.94 90 TRP A CA 1
ATOM 750 C C . TRP A 1 90 ? -6.119 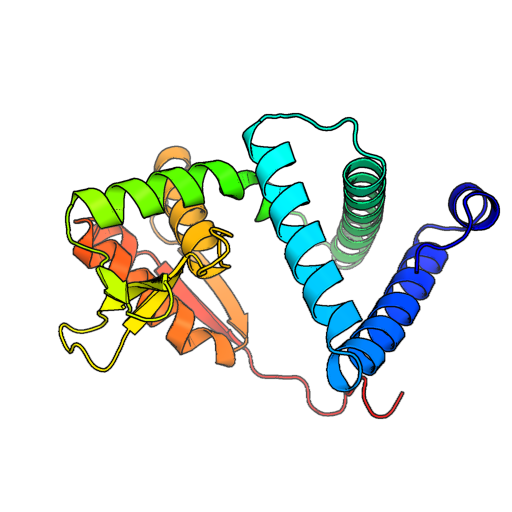0.394 -12.123 1.00 89.94 90 TRP A C 1
ATOM 752 O O . TRP A 1 90 ? -6.674 1.477 -12.307 1.00 89.94 90 TRP A O 1
ATOM 762 N N . GLN A 1 91 ? -5.739 -0.013 -10.914 1.00 87.38 91 GLN A N 1
ATOM 763 C CA . GLN A 1 91 ? -5.859 0.789 -9.694 1.00 87.38 91 GLN A CA 1
ATOM 764 C C . GLN A 1 91 ? -4.492 0.935 -9.033 1.00 87.38 91 GLN A C 1
ATOM 766 O O . GLN A 1 91 ? -3.654 0.039 -9.119 1.00 87.38 91 GLN A O 1
ATOM 771 N N . TYR A 1 92 ? -4.276 2.060 -8.354 1.00 87.12 92 TYR A N 1
ATOM 772 C CA . TYR A 1 92 ? -2.970 2.434 -7.823 1.00 87.12 92 TYR A CA 1
ATOM 773 C C . TYR A 1 92 ? -3.106 2.809 -6.361 1.00 87.12 92 TYR A C 1
ATOM 775 O O . TYR A 1 92 ? -3.981 3.584 -5.987 1.00 87.12 92 TYR A O 1
ATOM 783 N N . GLU A 1 93 ? -2.188 2.310 -5.544 1.00 83.12 93 GLU A N 1
ATOM 784 C CA . GLU A 1 93 ? -2.143 2.582 -4.108 1.00 83.12 93 GLU A CA 1
ATOM 785 C C . GLU A 1 93 ? -2.072 4.093 -3.805 1.00 83.12 93 GLU A C 1
ATOM 787 O O . GLU A 1 93 ? -2.701 4.580 -2.867 1.00 83.12 93 GLU A O 1
ATOM 792 N N . SER A 1 94 ? -1.380 4.859 -4.658 1.00 83.88 94 SER A N 1
ATOM 793 C CA . SER A 1 94 ? -1.275 6.321 -4.560 1.00 83.88 94 SER A CA 1
ATOM 794 C C . SER A 1 94 ? -2.620 7.043 -4.656 1.00 83.88 94 SER A C 1
ATOM 796 O O . SER A 1 94 ? -2.753 8.147 -4.141 1.00 83.88 94 SER A O 1
ATOM 798 N N . SER A 1 95 ? -3.624 6.438 -5.299 1.00 87.38 95 SER A N 1
ATOM 799 C CA . SER A 1 95 ? -4.973 7.007 -5.394 1.00 87.38 95 SER A CA 1
ATOM 800 C C . SER A 1 95 ? -5.725 6.974 -4.060 1.00 87.38 95 SER A C 1
ATOM 802 O O . SER A 1 95 ? -6.736 7.654 -3.918 1.00 87.38 95 SER A O 1
ATOM 804 N N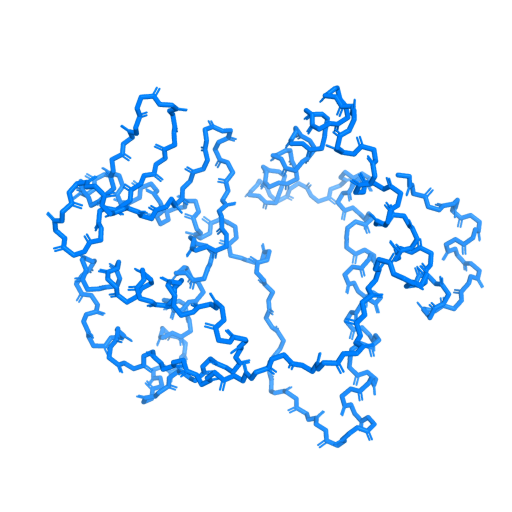 . TYR A 1 96 ? -5.232 6.217 -3.075 1.00 90.56 96 TYR A N 1
ATOM 805 C CA . TYR A 1 96 ? -5.889 6.016 -1.785 1.00 90.56 96 TYR A CA 1
ATOM 806 C C . TYR A 1 96 ? -5.216 6.762 -0.627 1.00 90.56 96 TYR A C 1
ATOM 808 O O . TYR A 1 96 ? -5.632 6.578 0.511 1.00 90.56 96 TYR A O 1
ATOM 816 N N . VAL A 1 97 ? -4.228 7.634 -0.875 1.00 90.19 97 VAL A N 1
ATOM 817 C CA . VAL A 1 97 ? -3.533 8.400 0.185 1.00 90.19 97 VAL A CA 1
ATOM 818 C C . VAL A 1 97 ? -4.521 9.236 1.006 1.00 90.19 97 VAL A C 1
ATOM 820 O O . VAL A 1 97 ? -4.614 9.062 2.220 1.00 90.19 97 VAL A O 1
ATOM 823 N N . THR A 1 98 ? -5.329 10.080 0.358 1.00 91.38 98 THR A N 1
ATOM 824 C CA . THR A 1 98 ? -6.327 10.923 1.040 1.00 91.38 98 THR A CA 1
ATOM 825 C C . THR A 1 98 ? -7.369 10.088 1.786 1.00 91.38 98 THR A C 1
ATOM 827 O O . THR A 1 98 ? -7.720 10.388 2.928 1.00 91.38 98 THR A O 1
ATOM 830 N N . ALA A 1 99 ? -7.853 9.006 1.168 1.00 93.19 99 ALA A N 1
ATOM 831 C CA . ALA A 1 99 ? -8.819 8.107 1.795 1.00 93.19 99 ALA A CA 1
ATOM 832 C C . ALA A 1 99 ? -8.222 7.402 3.027 1.00 93.19 99 ALA A C 1
ATOM 834 O O . ALA A 1 99 ? -8.869 7.333 4.069 1.00 93.19 99 ALA A O 1
ATOM 835 N N . ALA A 1 100 ? -6.964 6.964 2.949 1.00 93.44 100 ALA A N 1
ATOM 836 C CA . ALA A 1 100 ? -6.233 6.345 4.050 1.00 93.44 100 ALA A CA 1
ATOM 837 C C . ALA A 1 100 ? -5.984 7.316 5.213 1.00 93.44 100 ALA A C 1
ATOM 839 O O . ALA A 1 100 ? -6.128 6.927 6.377 1.00 93.44 100 ALA A O 1
ATOM 840 N N . ARG A 1 101 ? -5.662 8.587 4.926 1.00 92.44 101 ARG A N 1
ATOM 841 C CA . ARG A 1 101 ? -5.522 9.640 5.948 1.00 92.44 101 ARG A CA 1
ATOM 842 C C . ARG A 1 101 ? -6.839 9.870 6.687 1.00 92.44 101 ARG A C 1
ATOM 844 O O . ARG A 1 101 ? -6.867 9.798 7.916 1.00 92.44 101 ARG A O 1
ATOM 851 N N . ARG A 1 102 ? -7.940 10.052 5.946 1.00 93.31 102 ARG A N 1
ATOM 852 C CA . ARG A 1 102 ? -9.292 10.218 6.514 1.00 93.31 102 ARG A CA 1
ATOM 853 C C . ARG A 1 102 ? -9.713 9.019 7.354 1.00 93.31 102 ARG A C 1
ATOM 855 O O . ARG A 1 102 ? -10.186 9.194 8.474 1.00 93.31 102 ARG A O 1
ATOM 862 N N . LEU A 1 103 ? -9.490 7.813 6.842 1.00 94.44 103 LEU A N 1
ATOM 863 C CA . LEU A 1 103 ? -9.804 6.580 7.551 1.00 94.44 103 LEU A CA 1
ATOM 864 C C . LEU A 1 103 ? -9.005 6.462 8.849 1.00 94.44 103 LEU A C 1
ATOM 866 O O . LEU A 1 103 ? -9.571 6.158 9.890 1.00 94.44 103 LEU A O 1
ATOM 870 N N . THR A 1 104 ? -7.708 6.766 8.821 1.00 93.44 104 THR A N 1
ATOM 871 C CA . THR A 1 104 ? -6.880 6.705 10.033 1.00 93.44 104 THR A CA 1
ATOM 872 C C . THR A 1 104 ? -7.316 7.733 11.079 1.00 93.44 104 THR A C 1
ATOM 874 O O . THR A 1 104 ? -7.326 7.429 12.270 1.00 93.44 104 THR A O 1
ATOM 877 N N . ALA A 1 105 ? -7.724 8.933 10.655 1.00 93.62 105 ALA A N 1
ATOM 878 C CA . ALA A 1 105 ? -8.298 9.928 11.558 1.00 93.62 105 ALA A CA 1
ATOM 879 C C . ALA A 1 105 ? -9.617 9.444 12.189 1.00 93.62 105 ALA A C 1
ATOM 881 O O . ALA A 1 105 ? -9.820 9.634 13.388 1.00 93.62 105 ALA A O 1
ATOM 882 N N . ALA A 1 106 ? -10.479 8.776 11.414 1.00 95.38 106 ALA A N 1
ATOM 883 C CA . ALA A 1 106 ? -11.702 8.161 11.930 1.00 95.38 106 ALA A CA 1
ATOM 884 C C . ALA A 1 106 ? -11.395 7.053 12.952 1.00 95.38 106 ALA A C 1
ATOM 886 O O . ALA A 1 106 ? -11.932 7.080 14.053 1.00 95.38 106 ALA A O 1
ATOM 887 N N . LEU A 1 107 ? -10.441 6.160 12.657 1.00 95.19 107 LEU A N 1
ATOM 888 C CA . LEU A 1 107 ? -10.018 5.104 13.587 1.00 95.19 107 LEU A CA 1
ATOM 889 C C . LEU A 1 107 ? -9.533 5.656 14.936 1.00 95.19 107 LEU A C 1
ATOM 891 O O . LEU A 1 107 ? -9.808 5.060 15.975 1.00 95.19 107 LEU A O 1
ATOM 895 N N . LEU A 1 108 ? -8.805 6.778 14.929 1.00 94.56 108 LEU A N 1
ATOM 896 C CA . LEU A 1 108 ? -8.357 7.454 16.153 1.00 94.56 108 LEU A CA 1
ATOM 897 C C . LEU A 1 108 ? -9.529 8.079 16.918 1.00 94.56 108 LEU A C 1
ATOM 899 O O . LEU A 1 108 ? -9.601 7.959 18.139 1.00 94.56 108 LEU A O 1
ATOM 903 N N . LYS A 1 109 ? -10.450 8.736 16.204 1.00 95.81 109 LYS A N 1
ATOM 904 C CA . LYS A 1 109 ? -11.648 9.349 16.791 1.00 95.81 109 LYS A CA 1
ATOM 905 C C . LYS A 1 109 ? -12.541 8.309 17.472 1.00 95.81 109 LYS A C 1
ATOM 907 O O . LYS A 1 109 ? -13.029 8.559 18.570 1.00 95.81 109 LYS A O 1
ATOM 912 N N . ASP A 1 110 ? -12.694 7.149 16.845 1.00 94.75 110 ASP A N 1
ATOM 913 C CA . ASP A 1 110 ? -13.543 6.055 17.321 1.00 94.75 110 ASP A CA 1
ATOM 914 C C . ASP A 1 110 ? -12.827 5.152 18.346 1.00 94.75 110 ASP A C 1
ATOM 916 O O . ASP A 1 110 ? -13.360 4.119 18.742 1.00 94.75 110 ASP A O 1
ATOM 920 N N . GLN A 1 111 ? -11.613 5.525 18.778 1.00 93.38 111 GLN A N 1
ATOM 921 C CA . GLN A 1 111 ? -10.783 4.781 19.739 1.00 93.38 111 GLN A CA 1
ATOM 922 C C . GLN A 1 111 ? -10.440 3.343 19.303 1.00 93.38 111 GLN A C 1
ATOM 924 O O . GLN A 1 111 ? -10.056 2.506 20.119 1.00 93.38 111 GLN A O 1
ATOM 929 N N . ILE A 1 112 ? -10.531 3.055 18.001 1.00 93.38 112 ILE A N 1
ATOM 930 C CA . ILE A 1 112 ? -10.105 1.781 17.406 1.00 93.38 112 ILE A CA 1
ATOM 931 C C . ILE A 1 112 ? -8.582 1.767 17.223 1.00 93.38 112 ILE A C 1
ATOM 933 O O . ILE A 1 112 ? -7.945 0.723 17.368 1.00 93.38 112 ILE A O 1
ATOM 937 N N . ALA A 1 113 ? -7.999 2.927 16.909 1.00 94.31 113 ALA A N 1
ATOM 938 C CA . ALA A 1 113 ? -6.560 3.146 16.882 1.00 94.31 113 ALA A CA 1
ATOM 939 C C . ALA A 1 113 ? -6.107 3.980 18.087 1.00 94.31 113 ALA A C 1
ATOM 941 O O . ALA A 1 113 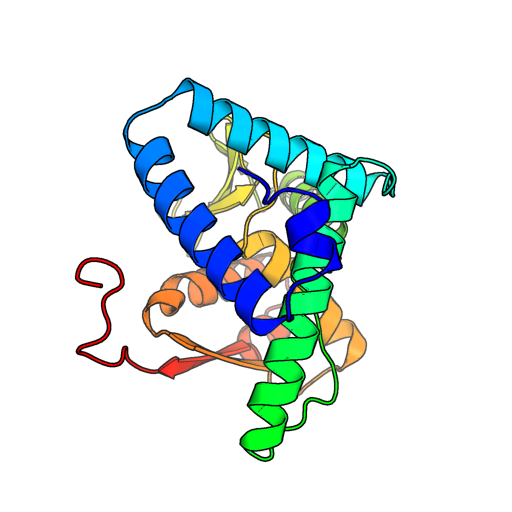? -6.834 4.847 18.573 1.00 94.31 113 ALA A O 1
ATOM 942 N N . ARG A 1 114 ? -4.859 3.772 18.513 1.00 93.88 114 ARG A N 1
ATOM 943 C CA . ARG A 1 114 ? -4.184 4.555 19.558 1.00 93.88 114 ARG A CA 1
ATOM 944 C C . ARG A 1 114 ? -2.856 5.112 19.061 1.00 93.88 114 ARG A C 1
ATOM 946 O O . ARG A 1 114 ? -2.223 4.535 18.178 1.00 93.88 114 ARG A O 1
ATOM 953 N N . VAL A 1 115 ? -2.418 6.219 19.653 1.00 94.25 115 VAL A N 1
ATOM 954 C CA . VAL A 1 115 ? -1.090 6.793 19.398 1.00 94.25 115 VAL A CA 1
ATOM 955 C C . VAL A 1 115 ? -0.102 6.205 20.403 1.00 94.25 115 VAL A C 1
ATOM 957 O O . VAL A 1 115 ? -0.304 6.303 21.611 1.00 94.25 115 VAL A O 1
ATOM 960 N N . ALA A 1 116 ? 0.952 5.563 19.910 1.00 91.88 116 ALA A N 1
ATOM 961 C CA . ALA A 1 116 ? 2.034 5.053 20.744 1.00 91.88 116 ALA A CA 1
ATOM 962 C C . ALA A 1 116 ? 2.973 6.197 21.186 1.00 91.88 116 ALA A C 1
ATOM 964 O O . ALA A 1 116 ? 3.024 7.229 20.515 1.00 91.88 116 ALA A O 1
ATOM 965 N N . PRO A 1 117 ? 3.789 6.017 22.245 1.00 90.19 117 PRO A N 1
ATOM 966 C CA . PRO A 1 117 ? 4.742 7.040 22.696 1.00 90.19 117 PRO A CA 1
ATOM 967 C C . PRO A 1 117 ? 5.721 7.524 21.615 1.00 90.19 117 PRO A C 1
ATOM 969 O O . PRO A 1 117 ? 6.186 8.655 21.665 1.00 90.19 117 PRO A O 1
ATOM 972 N N . SER A 1 118 ? 6.011 6.690 20.612 1.00 89.00 118 SER A N 1
ATOM 973 C CA . SER A 1 118 ? 6.843 7.043 19.455 1.00 89.00 118 SER A CA 1
ATOM 974 C C . SER A 1 118 ? 6.132 7.904 18.396 1.00 89.00 118 SER A C 1
ATOM 976 O O . SER A 1 118 ? 6.726 8.214 17.366 1.00 89.00 118 SER A O 1
ATOM 978 N N . GLY A 1 119 ? 4.863 8.267 18.602 1.00 90.56 119 GLY A N 1
ATOM 979 C CA . GLY A 1 119 ? 4.063 9.083 17.683 1.00 90.56 119 GLY A CA 1
ATOM 980 C C . GLY A 1 119 ? 3.402 8.310 16.536 1.00 90.56 119 GLY A C 1
ATOM 981 O O . GLY A 1 119 ? 2.659 8.898 15.754 1.00 90.56 119 GLY A O 1
ATOM 982 N N . ILE A 1 120 ? 3.626 6.997 16.423 1.00 93.19 120 ILE A N 1
ATOM 983 C CA . ILE A 1 120 ? 2.936 6.152 15.436 1.00 93.19 120 ILE A CA 1
ATOM 984 C C . ILE A 1 120 ? 1.503 5.850 15.884 1.00 93.19 120 ILE A C 1
ATOM 986 O O . ILE A 1 120 ? 1.235 5.693 17.075 1.00 93.19 120 ILE A O 1
ATOM 990 N N . SER A 1 121 ? 0.579 5.726 14.932 1.00 93.94 121 SER A N 1
ATOM 991 C CA . SER A 1 121 ? -0.784 5.255 15.210 1.00 93.94 121 SER A CA 1
ATOM 992 C C . SER A 1 121 ? -0.891 3.761 14.928 1.00 93.94 121 SER A C 1
ATOM 994 O O . SER A 1 121 ? -0.485 3.299 13.855 1.00 93.94 121 SER A O 1
ATOM 996 N N . VAL A 1 122 ? -1.450 3.014 15.877 1.00 94.12 122 VAL A N 1
ATOM 997 C CA . VAL A 1 122 ? -1.539 1.552 15.832 1.00 94.12 122 VAL A CA 1
ATOM 998 C C . VAL A 1 122 ? -2.949 1.066 16.143 1.00 94.12 122 VAL A C 1
ATOM 1000 O O . VAL A 1 122 ? -3.676 1.714 16.893 1.00 94.12 122 VAL A O 1
ATOM 1003 N N . VAL A 1 123 ? -3.318 -0.080 15.578 1.00 93.12 123 VAL A N 1
ATOM 1004 C CA . VAL A 1 123 ? -4.534 -0.826 15.924 1.00 93.12 123 VAL A CA 1
ATOM 1005 C C . VAL A 1 123 ? -4.114 -2.161 16.521 1.00 93.12 123 VAL A C 1
ATOM 1007 O O . VAL A 1 123 ? -3.339 -2.890 15.899 1.00 93.12 123 VAL A O 1
ATOM 1010 N N . ASP A 1 124 ? -4.627 -2.485 17.704 1.00 90.38 124 ASP A N 1
ATOM 1011 C CA . ASP A 1 124 ? -4.332 -3.759 18.356 1.00 90.38 124 ASP A CA 1
ATOM 1012 C C . ASP A 1 124 ? -5.013 -4.910 17.593 1.00 90.38 124 ASP A C 1
ATOM 1014 O O . ASP A 1 124 ? -6.186 -4.854 17.212 1.00 90.38 124 ASP A O 1
ATOM 1018 N N . ILE A 1 125 ? -4.282 -5.983 17.353 1.00 86.44 125 ILE A N 1
ATOM 1019 C CA . ILE A 1 125 ? -4.715 -7.180 16.640 1.00 86.44 125 ILE A CA 1
ATOM 1020 C C . ILE A 1 125 ? -5.075 -8.235 17.687 1.00 86.44 125 ILE A C 1
ATOM 1022 O O . ILE A 1 125 ? -4.477 -8.298 18.753 1.00 86.44 125 ILE A O 1
ATOM 1026 N N . ASN A 1 126 ? -6.138 -9.003 17.442 1.00 75.00 126 ASN A N 1
ATOM 1027 C CA . ASN A 1 126 ? -6.606 -10.075 18.338 1.00 75.00 126 ASN A CA 1
ATOM 1028 C C . ASN A 1 126 ? -7.017 -9.659 19.770 1.00 75.00 126 ASN A C 1
ATOM 1030 O O . ASN A 1 126 ? -7.393 -10.511 20.564 1.00 75.00 126 ASN A O 1
ATOM 1034 N N . GLY A 1 127 ? -7.025 -8.362 20.091 1.00 67.81 127 GLY A N 1
ATOM 1035 C CA . GLY A 1 127 ? -7.419 -7.863 21.415 1.00 67.81 127 GLY A CA 1
ATOM 1036 C C . GLY A 1 127 ? -6.268 -7.781 22.418 1.00 67.81 127 GLY A C 1
ATOM 1037 O O . GLY A 1 127 ? -6.479 -7.290 23.523 1.00 67.81 127 GLY A O 1
ATOM 1038 N N . GLU A 1 128 ? -5.060 -8.191 22.029 1.00 65.00 128 GLU A N 1
ATOM 1039 C CA . GLU A 1 128 ? -3.862 -8.134 22.864 1.00 65.00 128 GLU A CA 1
ATOM 1040 C C . GLU A 1 128 ? -3.029 -6.895 22.506 1.00 65.00 128 GLU A C 1
ATOM 1042 O O . GLU A 1 128 ? -2.694 -6.669 21.346 1.00 65.00 128 GLU A O 1
ATOM 1047 N N . LEU A 1 129 ? -2.672 -6.077 23.503 1.00 66.88 129 LEU A N 1
ATOM 1048 C CA . LEU A 1 129 ? -1.922 -4.820 23.308 1.00 66.88 129 LEU A CA 1
ATOM 1049 C C . LEU A 1 129 ? -0.503 -5.021 22.738 1.00 66.88 129 LEU A C 1
ATOM 1051 O O . LEU A 1 129 ? 0.123 -4.054 22.290 1.00 66.88 129 LEU A O 1
ATOM 1055 N N . GLU A 1 130 ? 0.017 -6.248 22.795 1.00 70.88 130 GLU A N 1
ATOM 1056 C CA . GLU A 1 130 ? 1.365 -6.615 22.347 1.00 70.88 130 GLU A CA 1
ATOM 1057 C C . GLU A 1 130 ? 1.422 -6.966 20.853 1.00 70.88 130 GLU A C 1
ATOM 1059 O O . GLU A 1 130 ? 2.478 -6.826 20.232 1.00 70.88 130 GLU A O 1
ATOM 1064 N N . GLU A 1 131 ? 0.293 -7.341 20.245 1.00 86.31 131 GLU A N 1
ATOM 1065 C CA . GLU A 1 131 ? 0.195 -7.577 18.808 1.00 86.31 131 GLU A CA 1
ATOM 1066 C C . GLU A 1 131 ? -0.554 -6.411 18.164 1.00 86.31 131 GLU A C 1
ATOM 1068 O O . GLU A 1 131 ? -1.762 -6.287 18.298 1.00 86.31 131 GLU A O 1
ATOM 1073 N N . TYR A 1 132 ? 0.145 -5.525 17.457 1.00 89.81 132 TYR A N 1
ATOM 1074 C CA . TYR A 1 132 ? -0.476 -4.356 16.831 1.00 89.81 132 TYR A CA 1
ATOM 1075 C C . TYR A 1 132 ? -0.024 -4.165 15.387 1.00 89.81 132 TYR A C 1
ATOM 1077 O O . TYR A 1 132 ? 1.081 -4.537 14.987 1.00 89.81 132 TYR A O 1
ATOM 1085 N N . ALA A 1 133 ? -0.881 -3.526 14.596 1.00 92.38 133 ALA A N 1
ATOM 1086 C CA . ALA A 1 133 ? -0.578 -3.115 13.237 1.00 92.38 133 ALA A CA 1
ATOM 1087 C C . ALA A 1 133 ? -0.466 -1.592 13.146 1.00 92.38 133 ALA A C 1
ATOM 1089 O O . ALA A 1 133 ? -1.319 -0.858 13.644 1.00 92.38 133 ALA A O 1
ATOM 1090 N N . VAL A 1 134 ? 0.588 -1.107 12.489 1.00 92.12 134 VAL A N 1
ATOM 1091 C CA . VAL A 1 134 ? 0.816 0.331 12.298 1.00 92.12 134 VAL A CA 1
ATOM 1092 C C . VAL A 1 134 ? -0.027 0.831 11.128 1.00 92.12 134 VAL A C 1
ATOM 1094 O O . VAL A 1 134 ? 0.093 0.324 10.012 1.00 92.12 134 VAL A O 1
ATOM 1097 N N . VAL A 1 135 ? -0.854 1.848 11.374 1.00 92.31 135 VAL A N 1
ATOM 1098 C CA . VAL A 1 135 ? -1.752 2.444 10.368 1.00 92.31 135 VAL A CA 1
ATOM 1099 C C . VAL A 1 135 ? -1.311 3.842 9.920 1.00 92.31 135 VAL A C 1
ATOM 1101 O O . VAL A 1 135 ? -1.631 4.251 8.803 1.00 92.31 135 VAL A O 1
ATOM 1104 N N . ARG A 1 136 ? -0.509 4.549 10.729 1.00 92.62 136 ARG A N 1
ATOM 1105 C CA . ARG A 1 136 ? 0.118 5.838 10.377 1.00 92.62 136 ARG A CA 1
ATOM 1106 C C . ARG A 1 136 ? 1.467 6.000 11.070 1.00 92.62 136 ARG A C 1
ATOM 1108 O O . ARG A 1 136 ? 1.619 5.606 12.228 1.00 92.62 136 ARG A O 1
ATOM 1115 N N . ARG A 1 137 ? 2.440 6.566 10.358 1.00 89.94 137 ARG A N 1
ATOM 1116 C CA . ARG A 1 137 ? 3.777 6.870 10.889 1.00 89.94 137 ARG A CA 1
ATOM 1117 C C . ARG A 1 137 ? 3.782 8.154 11.726 1.00 89.94 137 ARG A C 1
ATOM 1119 O O . ARG A 1 137 ? 2.823 8.923 11.707 1.00 89.94 137 ARG A O 1
ATOM 1126 N N . SER A 1 138 ? 4.873 8.381 12.457 1.00 88.12 138 SER A N 1
ATOM 1127 C CA . SER A 1 138 ? 5.070 9.586 13.274 1.00 88.12 138 SER A CA 1
ATOM 1128 C C . SER A 1 138 ? 5.187 10.861 12.436 1.00 88.12 138 SER A C 1
ATOM 1130 O O . SER A 1 138 ? 4.704 11.903 12.857 1.00 88.12 138 SER A O 1
ATOM 1132 N N . ASP A 1 139 ? 5.727 10.759 11.220 1.00 83.38 139 ASP A N 1
ATOM 1133 C CA . ASP A 1 139 ? 5.762 11.820 10.198 1.00 83.38 139 ASP A CA 1
ATOM 1134 C C . ASP A 1 139 ? 4.416 12.018 9.475 1.00 83.38 139 ASP A C 1
ATOM 1136 O O . ASP A 1 139 ? 4.349 12.650 8.428 1.00 83.38 139 ASP A O 1
ATOM 1140 N N . HIS A 1 140 ? 3.342 11.438 10.016 1.00 80.88 140 HIS A N 1
ATOM 1141 C CA . HIS A 1 140 ? 1.981 11.490 9.497 1.00 80.88 140 HIS A CA 1
ATOM 1142 C C . HIS A 1 140 ? 1.723 10.788 8.165 1.00 80.88 140 HIS A C 1
ATOM 1144 O O . HIS A 1 140 ? 0.561 10.751 7.747 1.00 80.88 140 HIS A O 1
ATOM 1150 N N . THR A 1 141 ? 2.732 10.161 7.565 1.00 86.69 141 THR A N 1
ATOM 1151 C CA . THR A 1 141 ? 2.570 9.472 6.287 1.00 86.69 141 THR A CA 1
ATOM 1152 C C . THR A 1 141 ? 1.777 8.174 6.409 1.00 86.69 141 THR A C 1
ATOM 1154 O O . THR A 1 141 ? 1.751 7.501 7.454 1.00 86.69 141 THR A O 1
ATOM 1157 N N . THR A 1 142 ? 1.088 7.831 5.321 1.00 87.12 142 THR A N 1
ATOM 1158 C CA . THR A 1 142 ? 0.285 6.606 5.240 1.00 87.12 142 THR A CA 1
ATOM 1159 C C . THR A 1 142 ? 1.157 5.375 4.985 1.00 87.12 142 THR A C 1
ATOM 1161 O O . THR A 1 142 ? 2.257 5.457 4.440 1.00 87.12 142 THR A O 1
ATOM 1164 N N . LEU A 1 143 ? 0.674 4.203 5.402 1.00 88.81 143 LEU A N 1
ATOM 1165 C CA . LEU A 1 143 ? 1.342 2.925 5.163 1.00 88.81 143 LEU A CA 1
ATOM 1166 C C . LEU A 1 143 ? 0.544 2.087 4.170 1.00 88.81 143 LEU A C 1
ATOM 1168 O O . LEU A 1 143 ? -0.650 2.298 3.965 1.00 88.81 143 LEU A O 1
ATOM 1172 N N . TYR A 1 144 ? 1.204 1.057 3.645 1.00 87.06 144 TYR A N 1
ATOM 1173 C CA . TYR A 1 144 ? 0.578 0.055 2.788 1.00 87.06 144 TYR A CA 1
ATOM 1174 C C . TYR A 1 144 ? -0.736 -0.485 3.385 1.00 87.06 144 TYR A C 1
ATOM 1176 O O . TYR A 1 144 ? -1.744 -0.552 2.696 1.00 87.06 144 TYR A O 1
ATOM 1184 N N . LEU A 1 145 ? -0.773 -0.774 4.695 1.00 92.19 145 LEU A N 1
ATOM 1185 C CA . LEU A 1 145 ? -1.982 -1.269 5.365 1.00 92.19 145 LEU A CA 1
ATOM 1186 C C . LEU A 1 145 ? -3.141 -0.265 5.381 1.00 92.19 145 LEU A C 1
ATOM 1188 O O . LEU A 1 145 ? -4.275 -0.666 5.134 1.00 92.19 145 LEU A O 1
ATOM 1192 N N . SER A 1 146 ? -2.892 1.020 5.651 1.00 93.00 146 SER A N 1
ATOM 1193 C CA . SER A 1 146 ? -3.973 2.015 5.673 1.00 93.00 146 SER A CA 1
ATOM 1194 C C . SER A 1 146 ? -4.501 2.321 4.274 1.00 93.00 146 SER A C 1
ATOM 1196 O O . SER A 1 146 ? -5.703 2.531 4.109 1.00 93.00 146 SER A O 1
ATOM 1198 N N . ARG A 1 147 ? -3.637 2.271 3.255 1.00 93.62 147 ARG A N 1
ATOM 1199 C CA . ARG A 1 147 ? -4.049 2.408 1.853 1.00 93.62 147 ARG A CA 1
ATOM 1200 C C . ARG A 1 147 ? -4.794 1.179 1.340 1.00 93.62 147 ARG A C 1
ATOM 1202 O O . ARG A 1 147 ? -5.810 1.348 0.677 1.00 93.62 147 ARG A O 1
ATOM 1209 N N . GLU A 1 148 ? -4.365 -0.032 1.693 1.00 93.94 148 GLU A N 1
ATOM 1210 C CA . GLU A 1 148 ? -5.080 -1.265 1.339 1.00 93.94 148 GLU A CA 1
ATOM 1211 C C . GLU A 1 148 ? -6.456 -1.327 2.019 1.00 93.94 148 GLU A C 1
ATOM 1213 O O . GLU A 1 148 ? -7.441 -1.680 1.377 1.00 93.94 148 GLU A O 1
ATOM 1218 N N . LEU A 1 149 ? -6.559 -0.893 3.281 1.00 95.44 149 LEU A N 1
ATOM 1219 C CA . LEU A 1 149 ? -7.839 -0.793 3.985 1.00 95.44 149 LEU A CA 1
ATOM 1220 C C . LEU A 1 149 ? -8.793 0.209 3.310 1.00 95.44 149 LEU A C 1
ATOM 1222 O O . LEU A 1 149 ? -9.966 -0.096 3.108 1.00 95.44 149 LEU A O 1
ATOM 1226 N N . ALA A 1 150 ? -8.298 1.383 2.911 1.00 95.94 150 ALA A N 1
ATOM 1227 C CA . ALA A 1 150 ? -9.095 2.342 2.145 1.00 95.94 150 ALA A CA 1
ATOM 1228 C C . ALA A 1 150 ? -9.503 1.789 0.765 1.00 95.94 150 ALA A C 1
ATOM 1230 O O . ALA A 1 150 ? -10.630 1.995 0.316 1.00 95.94 150 ALA A O 1
ATOM 1231 N N . CYS A 1 151 ? -8.599 1.056 0.114 1.00 95.19 151 CYS A N 1
ATOM 1232 C CA . CYS A 1 151 ? -8.823 0.433 -1.184 1.00 95.19 151 CYS A CA 1
ATOM 1233 C C . CYS A 1 151 ? -9.924 -0.633 -1.129 1.00 95.19 151 CYS A C 1
ATOM 1235 O O . CYS A 1 151 ? -10.861 -0.579 -1.924 1.00 95.19 151 CYS A O 1
ATOM 1237 N N . ILE A 1 152 ? -9.863 -1.571 -0.177 1.00 96.12 152 ILE A N 1
ATOM 1238 C CA . ILE A 1 152 ? -10.857 -2.648 -0.075 1.00 96.12 152 ILE A CA 1
ATOM 1239 C C . ILE A 1 152 ? -12.249 -2.119 0.287 1.00 96.12 152 ILE A C 1
ATOM 1241 O O . ILE A 1 152 ? -13.233 -2.591 -0.274 1.00 96.12 152 ILE A O 1
ATOM 1245 N N . LEU A 1 153 ? -12.340 -1.092 1.141 1.00 96.25 153 LEU A N 1
ATOM 1246 C CA . LEU A 1 153 ? -13.612 -0.433 1.453 1.00 96.25 153 LEU A CA 1
ATOM 1247 C C . LEU A 1 153 ? -14.232 0.210 0.206 1.00 96.25 153 LEU A C 1
ATOM 1249 O O . LEU A 1 153 ? -15.414 0.018 -0.061 1.00 96.25 153 LEU A O 1
ATOM 1253 N N . ASN A 1 154 ? -13.427 0.911 -0.596 1.00 95.25 154 ASN A N 1
ATOM 1254 C CA . ASN A 1 154 ? -13.895 1.505 -1.846 1.00 95.25 154 ASN A CA 1
ATOM 1255 C C . ASN A 1 154 ? -14.273 0.449 -2.899 1.00 95.25 154 ASN A C 1
ATOM 1257 O O . ASN A 1 154 ? -15.256 0.611 -3.615 1.00 95.25 154 ASN A O 1
ATOM 1261 N N . ARG A 1 155 ? -13.515 -0.647 -3.005 1.00 95.12 155 ARG A N 1
ATOM 1262 C CA . ARG A 1 155 ? -13.852 -1.763 -3.903 1.00 95.12 155 ARG A CA 1
ATOM 1263 C C . ARG A 1 155 ? -15.164 -2.431 -3.515 1.00 95.12 155 ARG A C 1
ATOM 1265 O O . ARG A 1 155 ? -15.915 -2.832 -4.399 1.00 95.12 155 ARG A O 1
ATOM 1272 N N . ASP A 1 156 ? -15.429 -2.570 -2.225 1.00 96.81 156 ASP A N 1
ATOM 1273 C CA . ASP A 1 156 ? -16.679 -3.140 -1.739 1.00 96.81 156 ASP A CA 1
ATOM 1274 C C . ASP A 1 156 ? -17.882 -2.240 -1.996 1.00 96.81 156 ASP A C 1
ATOM 1276 O O . ASP A 1 156 ? -18.907 -2.736 -2.449 1.00 96.81 156 ASP A O 1
ATOM 1280 N N . GLU A 1 157 ? -17.720 -0.926 -1.861 1.00 95.44 157 GLU A N 1
ATOM 1281 C CA . GLU A 1 157 ? -18.740 0.047 -2.264 1.00 95.44 157 GLU A CA 1
ATOM 1282 C C . GLU A 1 157 ? -19.024 0.024 -3.777 1.00 95.44 157 GLU A C 1
ATOM 1284 O O . GLU A 1 157 ? -20.161 0.202 -4.199 1.00 95.44 157 GLU A O 1
ATOM 1289 N N . LEU A 1 158 ? -18.002 -0.198 -4.610 1.00 94.44 158 LEU A N 1
ATOM 1290 C CA . LEU A 1 158 ? -18.151 -0.166 -6.069 1.00 94.44 158 LEU A CA 1
ATOM 1291 C C . LEU A 1 158 ? -18.667 -1.472 -6.674 1.00 94.44 158 LEU A C 1
ATOM 1293 O O . LEU A 1 158 ? -19.374 -1.437 -7.680 1.00 94.44 158 LEU A O 1
ATOM 1297 N N . PHE A 1 159 ? -18.236 -2.613 -6.139 1.00 95.25 159 PHE A N 1
ATOM 1298 C CA . PHE A 1 159 ? -18.450 -3.912 -6.778 1.00 95.25 159 PHE A CA 1
ATOM 1299 C C . PHE A 1 159 ? -19.365 -4.834 -5.990 1.00 95.25 159 PHE A C 1
ATOM 1301 O O . PHE A 1 159 ? -19.926 -5.742 -6.595 1.00 95.25 159 PHE A O 1
ATOM 1308 N N . HIS A 1 160 ? -19.486 -4.642 -4.671 1.00 95.94 160 HIS A N 1
ATOM 1309 C CA . HIS A 1 160 ? -20.220 -5.546 -3.784 1.00 95.94 160 HIS A CA 1
ATOM 1310 C C . HIS A 1 160 ? -19.910 -7.026 -4.055 1.00 95.94 160 HIS A C 1
ATOM 1312 O O . HIS A 1 160 ? -20.808 -7.866 -4.078 1.00 95.94 160 HIS A O 1
ATOM 1318 N N . ALA A 1 161 ? -18.637 -7.344 -4.305 1.00 96.50 161 ALA A N 1
ATOM 1319 C CA . ALA A 1 161 ? -18.257 -8.662 -4.783 1.00 96.50 161 ALA A CA 1
ATOM 1320 C C . ALA A 1 161 ? -18.546 -9.733 -3.723 1.00 96.50 161 ALA A C 1
ATOM 1322 O O . ALA A 1 161 ? -18.516 -9.471 -2.514 1.00 96.50 161 ALA A O 1
ATOM 1323 N N . ASP A 1 162 ? -18.772 -10.963 -4.176 1.00 97.75 162 ASP A N 1
ATOM 1324 C CA . ASP A 1 162 ? -18.896 -12.113 -3.281 1.00 97.75 162 ASP A CA 1
ATOM 1325 C C . ASP A 1 162 ? -17.552 -12.476 -2.639 1.00 97.75 162 ASP A C 1
ATOM 1327 O O . ASP A 1 162 ? -17.517 -12.982 -1.520 1.00 97.75 162 ASP A O 1
ATOM 1331 N N . ARG A 1 163 ? -16.439 -12.226 -3.345 1.00 97.50 163 ARG A N 1
ATOM 1332 C CA . ARG A 1 163 ? -15.075 -12.569 -2.918 1.00 97.50 163 ARG A CA 1
ATOM 1333 C C . ARG A 1 163 ? -14.040 -11.571 -3.437 1.00 97.50 163 ARG A C 1
ATOM 1335 O O . ARG A 1 163 ? -14.106 -11.141 -4.586 1.00 97.50 163 ARG A O 1
ATOM 1342 N N . TYR A 1 164 ? -13.034 -11.285 -2.612 1.00 97.38 164 TYR A N 1
ATOM 1343 C CA . TYR A 1 164 ? -11.854 -10.486 -2.948 1.00 97.38 164 TYR A CA 1
ATOM 1344 C C . TYR A 1 164 ? -10.596 -11.346 -2.832 1.00 97.38 164 TYR A C 1
ATOM 1346 O O . TYR A 1 164 ? -10.098 -11.589 -1.731 1.00 97.38 164 TYR A O 1
ATOM 1354 N N . LEU A 1 165 ? -10.080 -11.807 -3.974 1.00 97.12 165 LEU A N 1
ATOM 1355 C CA . LEU A 1 165 ? -8.912 -12.686 -4.033 1.00 97.12 165 LEU A CA 1
ATOM 1356 C C . LEU A 1 165 ? -7.618 -11.880 -4.195 1.00 97.12 165 LEU A C 1
ATOM 1358 O O . LEU A 1 165 ? -7.406 -11.201 -5.199 1.00 97.12 165 LEU A O 1
ATOM 1362 N N . TYR A 1 166 ? -6.721 -12.013 -3.227 1.00 96.00 166 TYR A N 1
ATOM 1363 C CA . TYR A 1 166 ? -5.407 -11.385 -3.217 1.00 96.00 166 TYR A CA 1
ATOM 1364 C C . TYR A 1 166 ? -4.322 -12.399 -3.571 1.00 96.00 166 TYR A C 1
ATOM 1366 O O . TYR A 1 166 ? -3.882 -13.170 -2.719 1.00 96.00 166 TYR A O 1
ATOM 1374 N N . VAL A 1 167 ? -3.873 -12.392 -4.827 1.00 95.69 167 VAL A N 1
ATOM 1375 C CA . VAL A 1 167 ? -2.828 -13.302 -5.323 1.00 95.69 167 VAL A CA 1
ATOM 1376 C C . VAL A 1 167 ? -1.447 -12.677 -5.112 1.00 95.69 167 VAL A C 1
ATOM 1378 O O . VAL A 1 167 ? -0.925 -11.982 -5.980 1.00 95.69 167 VAL A O 1
ATOM 1381 N N . VAL A 1 168 ? -0.859 -12.884 -3.931 1.00 93.62 168 VAL A N 1
ATOM 1382 C CA . VAL A 1 168 ? 0.431 -12.278 -3.537 1.00 93.62 168 VAL A CA 1
ATOM 1383 C C . VAL A 1 168 ? 1.295 -13.237 -2.711 1.00 93.62 168 VAL A C 1
ATOM 1385 O O . VAL A 1 168 ? 0.805 -14.232 -2.180 1.00 93.62 168 VAL A O 1
ATOM 1388 N N . ASP A 1 169 ? 2.591 -12.937 -2.573 1.00 93.06 169 ASP A N 1
ATOM 1389 C CA . ASP A 1 169 ? 3.560 -13.784 -1.857 1.00 93.06 169 ASP A CA 1
ATOM 1390 C C . ASP A 1 169 ? 3.084 -14.182 -0.446 1.00 93.06 169 ASP A C 1
ATOM 1392 O O . ASP A 1 169 ? 2.521 -13.379 0.305 1.00 93.06 169 ASP A O 1
ATOM 1396 N N . ARG A 1 170 ? 3.369 -15.428 -0.047 1.00 91.25 170 ARG A N 1
ATOM 1397 C CA . ARG A 1 170 ? 3.028 -15.971 1.281 1.00 91.25 170 ARG A CA 1
ATOM 1398 C C . ARG A 1 170 ? 3.518 -15.127 2.467 1.00 91.25 170 ARG A C 1
ATOM 1400 O O . ARG A 1 170 ? 2.932 -15.203 3.544 1.00 91.25 170 ARG A O 1
ATOM 1407 N N . ALA A 1 171 ? 4.577 -14.332 2.300 1.00 90.12 171 ALA A N 1
ATOM 1408 C CA . ALA A 1 171 ? 5.100 -13.436 3.329 1.00 90.12 171 ALA A CA 1
ATOM 1409 C C . ALA A 1 171 ? 4.086 -12.359 3.757 1.00 90.12 171 ALA A C 1
ATOM 1411 O O . ALA A 1 171 ? 4.182 -11.853 4.872 1.00 90.12 171 ALA A O 1
ATOM 1412 N N . GLN A 1 172 ? 3.088 -12.058 2.918 1.00 90.62 172 GLN A N 1
ATOM 1413 C CA . GLN A 1 172 ? 2.029 -11.086 3.210 1.00 90.62 172 GLN A CA 1
ATOM 1414 C C . GLN A 1 172 ? 0.905 -11.637 4.101 1.00 90.62 172 GLN A C 1
ATOM 1416 O O . GLN A 1 172 ? -0.046 -10.924 4.404 1.00 90.62 172 GLN A O 1
ATOM 1421 N N . ARG A 1 173 ? 0.996 -12.884 4.581 1.00 90.44 173 ARG A N 1
ATOM 1422 C CA . ARG A 1 173 ? -0.049 -13.494 5.419 1.00 90.44 173 ARG A CA 1
ATOM 1423 C C . ARG A 1 173 ? -0.438 -12.626 6.626 1.00 90.44 173 ARG A C 1
ATOM 1425 O O . ARG A 1 173 ? -1.619 -12.347 6.814 1.00 90.44 173 ARG A O 1
ATOM 1432 N N . LYS A 1 174 ? 0.553 -12.152 7.393 1.00 90.69 174 LYS A N 1
ATOM 1433 C CA . LYS A 1 174 ? 0.323 -11.296 8.573 1.00 90.69 174 LYS A CA 1
ATOM 1434 C C . LYS A 1 174 ? -0.360 -9.975 8.216 1.00 90.69 174 LYS A C 1
ATOM 1436 O O . LYS A 1 174 ? -1.155 -9.461 8.993 1.00 90.69 174 LYS A O 1
ATOM 1441 N N . HIS A 1 175 ? -0.072 -9.437 7.031 1.00 91.69 175 HIS A N 1
ATOM 1442 C CA . HIS A 1 175 ? -0.721 -8.225 6.546 1.00 91.69 175 HIS A CA 1
ATOM 1443 C C . HIS A 1 175 ? -2.228 -8.445 6.344 1.00 91.69 175 HIS A C 1
ATOM 1445 O O . HIS A 1 175 ? -3.021 -7.650 6.839 1.00 91.69 175 HIS A O 1
ATOM 1451 N N . PHE A 1 176 ? -2.643 -9.544 5.703 1.00 93.00 176 PHE A N 1
ATOM 1452 C CA . PHE A 1 176 ? -4.071 -9.843 5.523 1.00 93.00 176 PHE A CA 1
ATOM 1453 C C . PHE A 1 176 ? -4.774 -10.255 6.818 1.00 93.00 176 PHE A C 1
ATOM 1455 O O . PHE A 1 176 ? -5.962 -9.985 6.981 1.00 93.00 176 PHE A O 1
ATOM 1462 N N . GLU A 1 177 ? -4.065 -10.889 7.754 1.00 92.12 177 GLU A N 1
ATOM 1463 C CA . GLU A 1 177 ? -4.578 -11.129 9.110 1.00 92.12 177 GLU A CA 1
ATOM 1464 C C . GLU A 1 177 ? -4.872 -9.799 9.824 1.00 92.12 177 GLU A C 1
ATOM 1466 O O . GLU A 1 177 ? -5.985 -9.609 10.319 1.00 92.12 177 GLU A O 1
ATOM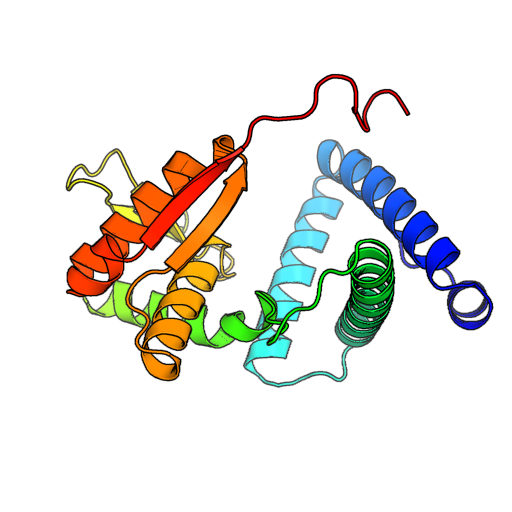 1471 N N . ALA A 1 178 ? -3.939 -8.842 9.772 1.00 93.44 178 ALA A N 1
ATOM 1472 C CA . ALA A 1 178 ? -4.150 -7.500 10.309 1.00 93.44 178 ALA A CA 1
ATOM 1473 C C . ALA A 1 178 ? -5.296 -6.759 9.600 1.00 93.44 178 ALA A C 1
ATOM 1475 O O . ALA A 1 178 ? -6.165 -6.204 10.270 1.00 93.44 178 ALA A O 1
ATOM 1476 N N . LEU A 1 179 ? -5.349 -6.799 8.264 1.00 95.31 179 LEU A N 1
ATOM 1477 C CA . LEU A 1 179 ? -6.414 -6.179 7.471 1.00 95.31 179 LEU A CA 1
ATOM 1478 C C . LEU A 1 179 ? -7.796 -6.699 7.888 1.00 95.31 179 LEU A C 1
ATOM 1480 O O . LEU A 1 179 ? -8.683 -5.908 8.203 1.00 95.31 179 LEU A O 1
ATOM 1484 N N . ARG A 1 180 ? -7.967 -8.026 7.964 1.00 95.31 180 ARG A N 1
ATOM 1485 C CA . ARG A 1 180 ? -9.226 -8.651 8.402 1.00 95.31 180 ARG A CA 1
ATOM 1486 C C . ARG A 1 180 ? -9.574 -8.304 9.846 1.00 95.31 180 ARG A C 1
ATOM 1488 O O . ARG A 1 180 ? -10.740 -8.059 10.140 1.00 95.31 180 ARG A O 1
ATOM 1495 N N . SER A 1 181 ? -8.590 -8.265 10.744 1.00 94.06 181 SER A N 1
ATOM 1496 C CA . SER A 1 181 ? -8.807 -7.857 12.137 1.00 94.06 181 SER A CA 1
ATOM 1497 C C . SER A 1 181 ? -9.316 -6.414 12.228 1.00 94.06 181 SER A C 1
ATOM 1499 O O . SER A 1 181 ? -10.287 -6.146 12.936 1.00 94.06 181 SER A O 1
ATOM 1501 N N . ILE A 1 182 ? -8.723 -5.488 11.467 1.00 94.69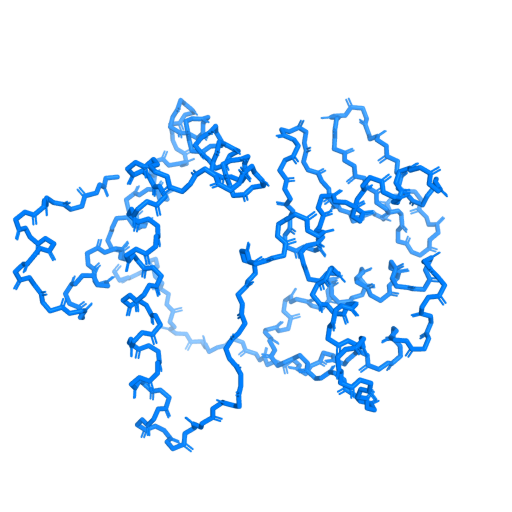 182 ILE A N 1
ATOM 1502 C CA . ILE A 1 182 ? -9.169 -4.088 11.439 1.00 94.69 182 ILE A CA 1
ATOM 1503 C C . ILE A 1 182 ? -10.575 -3.976 10.837 1.00 94.69 182 ILE A C 1
ATOM 1505 O O . ILE A 1 182 ? -11.419 -3.309 11.428 1.00 94.69 182 ILE A O 1
ATOM 1509 N N . LEU A 1 183 ? -10.858 -4.671 9.728 1.00 96.12 183 LEU A N 1
ATOM 1510 C CA . LEU A 1 183 ? -12.195 -4.714 9.118 1.00 96.12 183 LEU A CA 1
ATOM 1511 C C . LEU A 1 183 ? -13.269 -5.163 10.122 1.00 96.12 183 LEU A C 1
ATOM 1513 O O . LEU A 1 183 ? -14.307 -4.517 10.246 1.00 96.12 183 LEU A O 1
ATOM 1517 N N . LYS A 1 184 ? -12.998 -6.210 10.910 1.00 94.75 184 LYS A N 1
ATOM 1518 C CA . LYS A 1 184 ? -13.909 -6.662 11.974 1.00 94.75 184 LYS A CA 1
ATOM 1519 C C . LYS A 1 184 ? -14.126 -5.594 13.048 1.00 94.75 184 LYS A C 1
ATOM 1521 O O . LYS A 1 184 ? -15.261 -5.374 13.458 1.00 94.75 184 LYS A O 1
ATOM 1526 N N . ARG A 1 185 ? -13.063 -4.905 13.480 1.00 92.31 185 ARG A N 1
ATOM 1527 C CA . ARG A 1 185 ? -13.142 -3.846 14.504 1.00 92.31 185 ARG A CA 1
ATOM 1528 C C . ARG A 1 185 ? -13.947 -2.628 14.058 1.00 92.31 185 ARG A C 1
ATOM 1530 O O . ARG A 1 185 ? -14.610 -2.027 14.892 1.00 92.31 185 ARG A O 1
ATOM 1537 N N . ILE A 1 186 ? -13.930 -2.292 12.768 1.00 94.25 186 ILE A N 1
ATOM 1538 C CA . ILE A 1 186 ? -14.771 -1.220 12.205 1.00 94.25 186 ILE A CA 1
ATOM 1539 C C . ILE A 1 186 ? -16.190 -1.697 11.841 1.00 94.25 186 ILE A C 1
ATOM 1541 O O . ILE A 1 186 ? -16.910 -1.002 11.132 1.00 94.25 186 ILE A O 1
ATOM 1545 N N . GLY A 1 187 ? -16.590 -2.898 12.278 1.00 94.62 187 GLY A N 1
ATOM 1546 C CA . GLY A 1 187 ? -17.929 -3.450 12.051 1.00 94.62 187 GLY A CA 1
ATOM 1547 C C . GLY A 1 187 ? -18.152 -4.088 10.675 1.00 94.62 187 GLY A C 1
ATOM 1548 O O . GLY A 1 187 ? -19.271 -4.491 10.374 1.00 94.62 187 GLY A O 1
ATOM 1549 N N . ARG A 1 188 ? -17.113 -4.231 9.844 1.00 96.38 188 ARG A N 1
ATOM 1550 C CA . ARG A 1 188 ? -17.168 -4.849 8.506 1.00 96.38 188 ARG A CA 1
ATOM 1551 C C . ARG A 1 188 ? -16.740 -6.317 8.533 1.00 96.38 188 ARG A C 1
ATOM 1553 O O . ARG A 1 188 ? -15.806 -6.729 7.841 1.00 96.38 188 ARG A O 1
ATOM 1560 N N . VAL A 1 189 ? -17.399 -7.110 9.379 1.00 96.38 189 VAL A N 1
ATOM 1561 C CA . VAL A 1 189 ? -17.134 -8.558 9.503 1.00 96.38 189 VAL A CA 1
ATOM 1562 C C . VAL A 1 189 ? -17.437 -9.280 8.190 1.00 96.38 189 VAL A C 1
ATOM 1564 O O . VAL A 1 189 ? -16.648 -10.117 7.763 1.00 96.38 189 VAL A O 1
ATOM 1567 N N . ASP A 1 190 ? -18.514 -8.874 7.518 1.00 97.31 190 ASP A N 1
ATOM 1568 C CA . ASP A 1 190 ? -18.920 -9.358 6.200 1.00 97.31 190 ASP A CA 1
ATOM 1569 C C . ASP A 1 190 ? -17.790 -9.219 5.167 1.00 97.31 190 ASP A C 1
ATOM 1571 O O . ASP A 1 190 ? -17.441 -10.175 4.482 1.00 97.31 190 ASP A O 1
ATOM 1575 N N . LEU A 1 191 ? -17.146 -8.050 5.100 1.00 97.81 191 LEU A N 1
ATOM 1576 C CA . LEU A 1 191 ? -16.046 -7.808 4.169 1.00 97.81 191 LEU A CA 1
ATOM 1577 C C . LEU A 1 191 ? -14.783 -8.564 4.577 1.00 97.81 191 LEU A C 1
ATOM 1579 O O . LEU A 1 191 ? -14.068 -9.081 3.722 1.00 97.81 191 LEU A O 1
ATOM 1583 N N . ALA A 1 192 ? -14.509 -8.663 5.880 1.00 97.12 192 ALA A N 1
ATOM 1584 C CA . ALA A 1 192 ? -13.366 -9.420 6.379 1.00 97.12 192 ALA A CA 1
ATOM 1585 C C . ALA A 1 192 ? -13.422 -10.902 5.966 1.00 97.12 192 ALA A C 1
ATOM 1587 O O . ALA A 1 192 ? -12.373 -11.499 5.721 1.00 97.12 192 ALA A O 1
ATOM 1588 N N . GLU A 1 193 ? -14.619 -11.485 5.881 1.00 96.94 193 GLU A N 1
ATOM 1589 C CA . GLU A 1 193 ? -14.840 -12.871 5.444 1.00 96.94 193 GLU A CA 1
ATOM 1590 C C . GLU A 1 193 ? -14.695 -13.050 3.930 1.00 96.94 193 GLU A C 1
ATOM 1592 O O . GLU A 1 193 ? -14.250 -14.105 3.480 1.00 96.94 193 GLU A O 1
ATOM 1597 N N . LYS A 1 194 ? -14.985 -12.006 3.147 1.00 97.62 194 LYS A N 1
ATOM 1598 C CA . LYS A 1 194 ? -14.801 -11.998 1.688 1.00 97.62 194 LYS A CA 1
ATOM 1599 C C . LYS A 1 194 ? -13.341 -11.830 1.251 1.00 97.62 194 LYS A C 1
ATOM 1601 O O . LYS A 1 194 ? -13.026 -12.089 0.091 1.00 97.62 194 LYS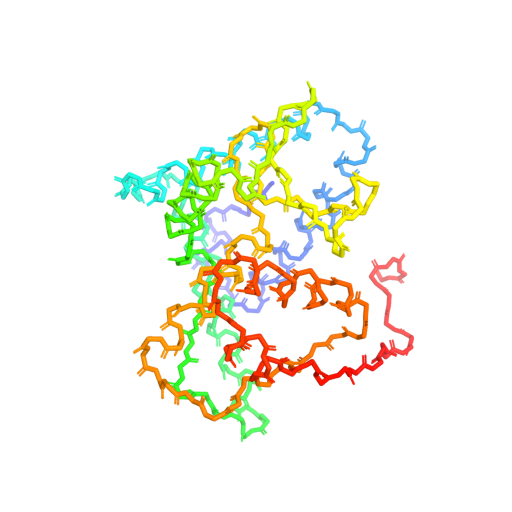 A O 1
ATOM 1606 N N . VAL A 1 195 ? -12.449 -11.359 2.131 1.00 97.50 195 VAL A N 1
ATOM 1607 C CA . VAL A 1 195 ? -11.026 -11.120 1.818 1.00 97.50 195 VAL A CA 1
ATOM 1608 C C . VAL A 1 195 ? -10.204 -12.405 1.952 1.00 97.50 195 VAL A C 1
ATOM 1610 O O . VAL A 1 195 ? -9.865 -12.858 3.054 1.00 97.50 195 VAL A O 1
ATOM 1613 N N . GLU A 1 196 ? -9.783 -12.945 0.811 1.00 96.31 196 GLU A N 1
ATOM 1614 C CA . GLU A 1 196 ? -9.031 -14.194 0.707 1.00 96.31 196 GLU A CA 1
ATOM 1615 C C . GLU A 1 196 ? -7.611 -13.938 0.194 1.00 96.31 196 GLU A C 1
ATOM 1617 O O . GLU A 1 196 ? -7.400 -13.348 -0.863 1.00 96.31 196 GLU A O 1
ATOM 1622 N N . HIS A 1 197 ? -6.610 -14.419 0.934 1.00 96.19 197 HIS A N 1
ATOM 1623 C CA . HIS A 1 197 ? -5.219 -14.419 0.476 1.00 96.19 197 HIS A CA 1
ATOM 1624 C C . HIS A 1 197 ? -4.958 -15.729 -0.265 1.00 96.19 197 HIS A C 1
ATOM 1626 O O . HIS A 1 197 ? -5.093 -16.799 0.324 1.00 96.19 197 HIS A O 1
ATOM 1632 N N . VAL A 1 198 ? -4.566 -15.636 -1.535 1.00 96.81 198 VAL A N 1
ATOM 1633 C CA . VAL A 1 198 ? -4.150 -16.760 -2.381 1.00 96.81 198 VAL A CA 1
ATOM 1634 C C . VAL A 1 198 ? -2.618 -16.731 -2.480 1.00 96.81 198 VAL A C 1
ATOM 1636 O O . VAL A 1 198 ? -2.065 -16.039 -3.340 1.00 96.81 198 VAL A O 1
ATOM 1639 N N . PRO A 1 199 ? -1.895 -17.405 -1.565 1.00 94.50 199 PRO A N 1
ATOM 1640 C CA . PRO A 1 199 ? -0.450 -17.278 -1.471 1.00 94.50 199 PRO A CA 1
ATOM 1641 C C . PRO A 1 199 ? 0.280 -18.064 -2.560 1.00 94.50 199 PRO A C 1
ATOM 1643 O O . PRO A 1 199 ? -0.031 -19.226 -2.815 1.00 94.50 199 PRO A O 1
ATOM 1646 N N . TYR A 1 200 ? 1.356 -17.486 -3.092 1.00 92.00 200 TYR A N 1
ATOM 1647 C CA . TYR A 1 200 ? 2.367 -18.223 -3.855 1.00 92.00 200 TYR A CA 1
ATOM 1648 C C . TYR A 1 200 ? 3.740 -18.191 -3.163 1.00 92.00 200 TYR A C 1
ATOM 1650 O O . TYR A 1 200 ? 4.015 -17.369 -2.281 1.00 92.00 200 TYR A O 1
ATOM 1658 N N . GLY A 1 201 ? 4.601 -19.148 -3.520 1.00 87.81 201 GLY A N 1
ATOM 1659 C CA . GLY A 1 201 ? 5.971 -19.248 -3.014 1.00 87.81 201 GLY A CA 1
ATOM 1660 C C . GLY A 1 201 ? 6.974 -18.466 -3.864 1.00 87.81 201 GLY A C 1
ATOM 1661 O O . GLY A 1 201 ? 6.754 -18.231 -5.048 1.00 87.81 201 GLY A O 1
ATOM 1662 N N . ARG A 1 202 ? 8.120 -18.107 -3.277 1.00 81.81 202 ARG A N 1
ATOM 1663 C CA . ARG A 1 202 ? 9.203 -17.446 -4.018 1.00 81.81 202 ARG A CA 1
ATOM 1664 C C . ARG A 1 202 ? 9.868 -18.393 -5.012 1.00 81.81 202 ARG A C 1
ATOM 1666 O O . ARG A 1 202 ? 10.227 -19.517 -4.656 1.00 81.81 202 ARG A O 1
ATOM 1673 N N . VAL A 1 203 ? 10.130 -17.885 -6.212 1.00 78.88 203 VAL A N 1
ATOM 1674 C CA . VAL A 1 203 ? 11.022 -18.531 -7.179 1.00 78.88 203 VAL A CA 1
ATOM 1675 C C . VAL A 1 203 ? 12.443 -18.502 -6.611 1.00 78.88 203 VAL A C 1
ATOM 1677 O O . VAL A 1 203 ? 12.963 -17.443 -6.256 1.00 78.88 203 VAL A O 1
ATOM 1680 N N . LYS A 1 204 ? 13.068 -19.671 -6.466 1.00 76.50 204 LYS A N 1
ATOM 1681 C CA . LYS A 1 204 ? 14.462 -19.777 -6.012 1.00 76.50 204 LYS A CA 1
ATOM 1682 C C . LYS A 1 204 ? 15.409 -19.467 -7.178 1.00 76.50 204 LYS A C 1
ATOM 1684 O O . LYS A 1 204 ? 15.125 -19.851 -8.304 1.00 76.50 204 LYS A O 1
ATOM 1689 N N . GLY A 1 205 ? 16.536 -18.808 -6.899 1.00 67.81 205 GLY A N 1
ATOM 1690 C CA . GLY A 1 205 ? 17.596 -18.545 -7.887 1.00 67.81 205 GLY A CA 1
ATOM 1691 C C . GLY A 1 205 ? 17.627 -17.132 -8.484 1.00 67.81 205 GLY A C 1
ATOM 1692 O O . GLY A 1 205 ? 18.592 -16.797 -9.156 1.00 67.81 205 GLY A O 1
ATOM 1693 N N . LEU A 1 206 ? 16.641 -16.276 -8.193 1.00 61.06 206 LEU A N 1
ATOM 1694 C CA . LEU A 1 206 ? 16.647 -14.858 -8.573 1.00 61.06 206 LEU A CA 1
ATOM 1695 C C . LEU A 1 206 ? 17.028 -14.004 -7.353 1.00 61.06 206 LEU A C 1
ATOM 1697 O O . LEU A 1 206 ? 16.286 -13.947 -6.372 1.00 61.06 206 LEU A O 1
ATOM 1701 N N . SER A 1 207 ? 18.198 -13.361 -7.385 1.00 49.66 207 SER A N 1
ATOM 1702 C CA . SER A 1 207 ? 18.664 -12.455 -6.328 1.00 49.66 207 SER A CA 1
ATOM 1703 C C . SER A 1 207 ? 19.311 -11.221 -6.939 1.00 49.66 207 SER A C 1
ATOM 1705 O O . SER A 1 207 ? 20.348 -11.323 -7.585 1.00 49.66 207 SER A O 1
ATOM 1707 N N . THR A 1 208 ? 18.762 -10.048 -6.631 1.00 52.38 208 THR A N 1
ATOM 1708 C CA . THR A 1 208 ? 19.337 -8.739 -6.990 1.00 52.38 208 THR A CA 1
ATOM 1709 C C . THR A 1 208 ? 20.607 -8.394 -6.203 1.00 52.38 208 THR A C 1
ATOM 1711 O O . THR A 1 208 ? 21.148 -7.303 -6.341 1.00 52.38 208 THR A O 1
ATOM 1714 N N . ARG A 1 209 ? 21.083 -9.293 -5.325 1.00 44.19 209 ARG A N 1
ATOM 1715 C CA . ARG A 1 209 ? 22.346 -9.131 -4.582 1.00 44.19 209 ARG A CA 1
ATOM 1716 C C . ARG A 1 209 ? 23.549 -9.766 -5.284 1.00 44.19 209 ARG A C 1
ATOM 1718 O O . ARG A 1 209 ? 24.666 -9.511 -4.852 1.00 44.19 209 ARG A O 1
ATOM 1725 N N . TYR A 1 210 ? 23.315 -10.597 -6.301 1.00 43.84 210 TYR A N 1
ATOM 1726 C CA . TYR A 1 210 ? 24.357 -11.320 -7.045 1.00 43.84 210 TYR A CA 1
ATOM 1727 C C . TYR A 1 210 ? 24.398 -10.959 -8.539 1.00 43.84 210 TYR A C 1
ATOM 1729 O O . TYR A 1 210 ? 25.128 -11.598 -9.290 1.00 43.84 210 TYR A O 1
ATOM 1737 N N . SER A 1 211 ? 23.616 -9.963 -8.956 1.00 36.84 211 SER A N 1
ATOM 1738 C CA . SER A 1 211 ? 23.587 -9.396 -10.309 1.00 36.84 211 SER A CA 1
ATOM 1739 C C . SER A 1 211 ? 24.177 -7.996 -10.308 1.00 36.84 211 SER A C 1
ATOM 1741 O O . SER A 1 211 ? 23.736 -7.221 -9.423 1.00 36.84 211 SER A O 1
#